Protein AF-A0A1F4DTU0-F1 (afdb_monomer)

Solvent-accessible surface area (backbone atoms only — not comparable to full-atom values): 16154 Å² total; per-residue (Å²): 142,81,88,78,80,77,76,79,76,73,56,70,68,57,52,62,69,46,38,67,58,52,17,49,53,51,30,54,51,50,51,68,75,41,78,88,62,39,34,68,58,52,47,51,49,50,50,68,75,61,60,60,89,45,75,66,50,46,52,40,51,54,48,19,57,77,59,37,67,71,62,85,61,83,77,70,69,76,74,71,73,80,54,74,77,36,68,66,53,41,51,52,52,50,62,60,43,45,63,56,49,35,34,76,73,72,62,44,68,63,41,65,55,56,48,50,60,51,49,49,52,53,47,53,50,52,54,46,53,50,47,52,70,60,35,44,61,94,45,72,69,52,53,59,48,45,70,53,48,52,57,49,44,55,51,55,54,45,52,52,51,26,52,50,42,31,49,51,34,46,73,53,40,40,78,81,24,35,65,60,32,90,58,68,53,37,56,57,21,50,53,50,48,34,63,78,67,61,39,58,66,59,51,50,51,51,46,46,54,52,48,49,48,43,50,49,48,34,59,71,68,42,42,27,63,72,42,52,62,72,57,57,66,56,58,62,51,67,60,52,52,54,50,47,54,28,50,56,54,15,47,52,48,15,71,74,65,80,37,68,64,61,15,52,55,48,29,46,54,50,49,52,54,50,52,53,51,50,56,57,51,65,73,69,52,78,91,123

pLDDT: mean 76.4, std 13.91, range [35.72, 94.19]

Mean predicted aligned error: 16.38 Å

Structure (mmCIF, N/CA/C/O backbone):
data_AF-A0A1F4DTU0-F1
#
_entry.id   AF-A0A1F4DTU0-F1
#
loop_
_atom_site.group_PDB
_atom_site.id
_atom_site.type_symbol
_atom_site.label_atom_id
_atom_site.label_alt_id
_atom_site.label_comp_id
_atom_site.label_asym_id
_atom_site.label_entity_id
_atom_site.label_seq_id
_atom_site.pdbx_PDB_ins_code
_atom_site.Cartn_x
_atom_site.Cartn_y
_atom_site.Cartn_z
_atom_site.occupancy
_atom_site.B_iso_or_equiv
_atom_site.auth_seq_id
_atom_site.auth_comp_id
_atom_site.auth_asym_id
_atom_site.auth_atom_id
_atom_site.pdbx_PDB_model_num
ATOM 1 N N . MET A 1 1 ? -35.627 4.028 57.249 1.00 37.59 1 MET A N 1
ATOM 2 C CA . MET A 1 1 ? -35.061 3.283 56.102 1.00 37.59 1 MET A CA 1
ATOM 3 C C . MET A 1 1 ? -36.162 3.036 55.083 1.00 37.59 1 MET A C 1
ATOM 5 O O . MET A 1 1 ? -37.003 2.192 55.332 1.00 37.59 1 MET A O 1
ATOM 9 N N . ASN A 1 2 ? -36.203 3.792 53.983 1.00 36.22 2 ASN A N 1
ATOM 10 C CA . ASN A 1 2 ? -37.085 3.499 52.848 1.00 36.22 2 ASN A CA 1
ATOM 11 C C . ASN A 1 2 ? -36.363 3.917 51.558 1.00 36.22 2 ASN A C 1
ATOM 13 O O . ASN A 1 2 ? -36.413 5.074 51.148 1.00 36.22 2 ASN A O 1
ATOM 17 N N . SER A 1 3 ? -35.609 2.984 50.968 1.00 39.06 3 SER A N 1
ATOM 18 C CA . SER A 1 3 ? -34.923 3.197 49.689 1.00 39.06 3 SER A CA 1
ATOM 19 C C . SER A 1 3 ? -35.889 2.874 48.554 1.00 39.06 3 SER A C 1
ATOM 21 O O . SER A 1 3 ? -36.078 1.725 48.159 1.00 39.06 3 SER A O 1
ATOM 23 N N . ASN A 1 4 ? -36.556 3.920 48.080 1.00 37.75 4 ASN A N 1
ATOM 24 C CA . ASN A 1 4 ? -37.475 3.892 46.958 1.00 37.75 4 ASN A CA 1
ATOM 25 C C . ASN A 1 4 ? -36.651 3.789 45.658 1.00 37.75 4 ASN A C 1
ATOM 27 O O . ASN A 1 4 ? -36.200 4.802 45.117 1.00 37.75 4 ASN A O 1
ATOM 31 N N . LYS A 1 5 ? -36.394 2.566 45.171 1.00 41.06 5 LYS A N 1
ATOM 32 C CA . LYS A 1 5 ? -35.783 2.337 43.851 1.00 41.06 5 LYS A CA 1
ATOM 33 C C . LYS A 1 5 ? -36.761 2.808 42.770 1.00 41.06 5 LYS A C 1
ATOM 35 O O . LYS A 1 5 ? -37.593 2.042 42.292 1.00 41.06 5 LYS A O 1
ATOM 40 N N . LYS A 1 6 ? -36.651 4.077 42.366 1.00 38.84 6 LYS A N 1
ATOM 41 C CA . LYS A 1 6 ? -37.242 4.583 41.121 1.00 38.84 6 LYS A CA 1
ATOM 42 C C . LYS A 1 6 ? -36.581 3.854 39.950 1.00 38.84 6 LYS A C 1
ATOM 44 O O . LYS A 1 6 ? -35.541 4.273 39.455 1.00 38.84 6 LYS A O 1
ATOM 49 N N . ILE A 1 7 ? -37.178 2.744 39.521 1.00 44.19 7 ILE A N 1
ATOM 50 C CA . ILE A 1 7 ? -36.872 2.125 38.232 1.00 44.19 7 ILE A CA 1
ATOM 51 C C . ILE A 1 7 ? -37.341 3.125 37.174 1.00 44.19 7 ILE A C 1
ATOM 53 O O . ILE A 1 7 ? -38.540 3.323 36.977 1.00 44.19 7 ILE A O 1
ATOM 57 N N . ILE A 1 8 ? -36.391 3.816 36.549 1.00 44.44 8 ILE A N 1
ATOM 58 C CA . ILE A 1 8 ? -36.650 4.719 35.430 1.00 44.44 8 ILE A CA 1
ATOM 59 C C . ILE A 1 8 ? -37.198 3.848 34.295 1.00 44.44 8 ILE A C 1
ATOM 61 O O . ILE A 1 8 ? -36.455 3.101 33.661 1.00 44.44 8 ILE A O 1
ATOM 65 N N . LYS A 1 9 ? -38.516 3.890 34.075 1.00 57.62 9 LYS A N 1
ATOM 66 C CA . LYS A 1 9 ? -39.149 3.221 32.935 1.00 57.62 9 LYS A CA 1
ATOM 67 C C . LYS A 1 9 ? -38.623 3.884 31.663 1.00 57.62 9 LYS A C 1
ATOM 69 O O . LYS A 1 9 ? -38.856 5.071 31.446 1.00 57.62 9 LYS A O 1
ATOM 74 N N . ALA A 1 10 ? -37.886 3.128 30.853 1.00 60.72 10 ALA A N 1
ATOM 75 C CA . ALA A 1 10 ? -37.394 3.606 29.570 1.00 60.72 10 ALA A CA 1
ATOM 76 C C . ALA A 1 10 ? -38.569 4.089 28.691 1.00 60.72 10 ALA A C 1
ATOM 78 O O . ALA A 1 10 ? -39.635 3.462 28.706 1.00 60.72 10 ALA A O 1
ATOM 79 N N . PRO A 1 11 ? -38.401 5.177 27.916 1.00 71.81 11 PRO A N 1
ATOM 80 C CA . PRO A 1 11 ? -39.431 5.653 27.001 1.00 71.81 11 PRO A CA 1
ATOM 81 C C . PRO A 1 11 ? -39.869 4.554 26.025 1.00 71.81 11 PRO A C 1
ATOM 83 O O . PRO A 1 11 ? -39.039 3.831 25.471 1.00 71.81 11 PRO A O 1
ATOM 86 N N . SER A 1 12 ? -41.174 4.442 25.771 1.00 65.19 12 SER A N 1
ATOM 87 C CA . SER A 1 12 ? -41.756 3.368 24.949 1.00 65.19 12 SER A CA 1
ATOM 88 C C . SER A 1 12 ? -41.198 3.313 23.518 1.00 65.19 12 SER A C 1
ATOM 90 O O . SER A 1 12 ? -41.076 2.230 22.948 1.00 65.19 12 SER A O 1
ATOM 92 N N . TRP A 1 13 ? -40.798 4.454 22.949 1.00 71.62 13 TRP A N 1
ATOM 93 C CA . TRP A 1 13 ? -40.144 4.525 21.638 1.00 71.62 13 TRP A CA 1
ATOM 94 C C . TRP A 1 13 ? -38.738 3.902 21.645 1.00 71.62 13 TRP A C 1
ATOM 96 O O . TRP A 1 13 ? -38.378 3.193 20.709 1.00 71.62 13 TRP A O 1
ATOM 106 N N . PHE A 1 14 ? -37.970 4.094 22.721 1.00 71.44 14 PHE A N 1
ATOM 107 C CA . PHE A 1 14 ? -36.619 3.551 22.869 1.00 71.44 14 PHE A CA 1
ATOM 108 C C . PHE A 1 14 ? -36.656 2.029 23.028 1.00 71.44 14 PHE A C 1
ATOM 110 O O . PHE A 1 14 ? -35.901 1.308 22.375 1.00 71.44 14 PHE A O 1
ATOM 117 N N . VAL A 1 15 ? -37.609 1.531 23.825 1.00 68.50 15 VAL A N 1
ATOM 118 C CA . VAL A 1 15 ? -37.864 0.091 23.957 1.00 68.50 15 VAL A CA 1
ATOM 119 C C . VAL A 1 15 ? -38.185 -0.512 22.588 1.00 68.50 15 VAL A C 1
ATOM 121 O O . VAL A 1 15 ? -37.585 -1.520 22.225 1.00 68.50 15 VAL A O 1
ATOM 124 N N . ARG A 1 16 ? -39.044 0.124 21.778 1.00 71.62 16 ARG A N 1
ATOM 125 C CA . ARG A 1 16 ? -39.385 -0.359 20.424 1.00 71.62 16 ARG A CA 1
ATOM 126 C C . ARG A 1 16 ? -38.177 -0.436 19.485 1.00 71.62 16 ARG A C 1
ATOM 128 O O . ARG A 1 16 ? -38.047 -1.429 18.777 1.00 71.62 16 ARG A O 1
ATOM 135 N N . VAL A 1 17 ? -37.287 0.559 19.507 1.00 74.00 17 VAL A N 1
ATOM 136 C CA . VAL A 1 17 ? -36.074 0.580 18.663 1.00 74.00 17 VAL A CA 1
ATOM 137 C C . VAL A 1 17 ? -35.083 -0.515 19.067 1.00 74.00 17 VAL A C 1
ATOM 139 O O . VAL A 1 17 ? -34.509 -1.178 18.206 1.00 74.00 17 VAL A O 1
ATOM 142 N N . MET A 1 18 ? -34.911 -0.750 20.370 1.00 74.38 18 MET A N 1
ATOM 143 C CA . MET A 1 18 ? -33.92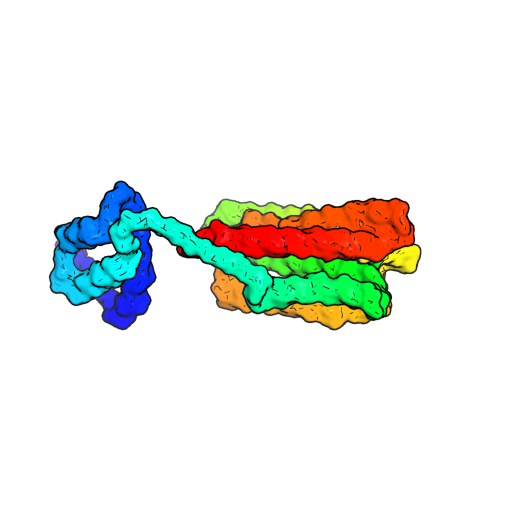6 -1.711 20.882 1.00 74.38 18 MET A CA 1
ATOM 144 C C . MET A 1 18 ? -34.446 -3.153 20.959 1.00 74.38 18 MET A C 1
ATOM 146 O O . MET A 1 18 ? -33.644 -4.087 20.979 1.00 74.38 18 MET A O 1
ATOM 150 N N . THR A 1 19 ? -35.770 -3.355 20.954 1.00 80.69 19 THR A N 1
ATOM 151 C CA . THR A 1 19 ? -36.420 -4.681 20.993 1.00 80.69 19 THR A CA 1
ATOM 152 C C . THR A 1 19 ? -35.835 -5.678 19.982 1.00 80.69 19 THR A C 1
ATOM 154 O O . THR A 1 19 ? -35.452 -6.763 20.409 1.00 80.69 19 THR A O 1
ATOM 157 N N . PRO A 1 20 ? -35.685 -5.375 18.675 1.00 73.81 20 PRO A N 1
ATOM 158 C CA . PRO A 1 20 ? -35.149 -6.344 17.714 1.00 73.81 20 PRO A CA 1
ATOM 159 C C . PRO A 1 20 ? -33.686 -6.742 17.971 1.00 73.81 20 PRO A C 1
ATOM 161 O O . PRO A 1 20 ? -33.303 -7.876 17.671 1.00 73.81 20 PRO A O 1
ATOM 164 N N . MET A 1 21 ? -32.873 -5.837 18.525 1.00 77.44 21 MET A N 1
ATOM 165 C CA . MET A 1 21 ? -31.476 -6.111 18.876 1.00 77.44 21 MET A CA 1
ATOM 166 C C . MET A 1 21 ? -31.388 -6.963 20.145 1.00 77.44 21 MET A C 1
ATOM 168 O O . MET A 1 21 ? -30.708 -7.988 20.155 1.00 77.44 21 MET A O 1
ATOM 172 N N . LEU A 1 22 ? -32.119 -6.577 21.192 1.00 78.94 22 LEU A N 1
ATOM 173 C CA . LEU A 1 22 ? -32.177 -7.317 22.453 1.00 78.94 22 LEU A CA 1
ATOM 174 C C . LEU A 1 22 ? -32.772 -8.714 22.252 1.00 78.94 22 LEU A C 1
ATOM 176 O O . LEU A 1 22 ? -32.201 -9.688 22.731 1.00 78.94 22 LEU A O 1
ATOM 180 N N . ALA A 1 23 ? -33.838 -8.836 21.459 1.00 81.25 23 ALA A N 1
ATOM 181 C CA . ALA A 1 23 ? -34.435 -10.121 21.115 1.00 81.25 23 ALA A CA 1
ATOM 182 C C . ALA A 1 23 ? -33.445 -11.051 20.397 1.00 81.25 23 ALA A C 1
ATOM 184 O O . ALA A 1 23 ? -33.434 -12.249 20.655 1.00 81.25 23 ALA A O 1
ATOM 185 N N . ARG A 1 24 ? -32.572 -10.514 19.531 1.00 78.06 24 ARG A N 1
ATOM 186 C CA . ARG A 1 24 ? -31.519 -11.299 18.862 1.00 78.06 24 ARG A CA 1
ATOM 187 C C . ARG A 1 24 ? -30.469 -11.812 19.848 1.00 78.06 24 ARG A C 1
ATOM 189 O O . ARG A 1 24 ? -30.030 -12.951 19.718 1.00 78.06 24 ARG A O 1
ATOM 196 N N . ILE A 1 25 ? -30.073 -10.988 20.816 1.00 77.06 25 ILE A N 1
ATOM 197 C CA . ILE A 1 25 ? -29.112 -11.376 21.859 1.00 77.06 25 ILE A CA 1
ATOM 198 C C . ILE A 1 25 ? -29.721 -12.463 22.749 1.00 77.06 25 ILE A C 1
ATOM 200 O O . ILE A 1 25 ? -29.105 -13.506 22.949 1.00 77.06 25 ILE A O 1
ATOM 204 N N . VAL A 1 26 ? -30.956 -12.254 23.209 1.00 81.81 26 VAL A N 1
ATOM 205 C CA . VAL A 1 26 ? -31.674 -13.212 24.059 1.00 81.81 26 VAL A CA 1
ATOM 206 C C . VAL A 1 26 ? -31.905 -14.534 23.324 1.00 81.81 26 VAL A C 1
ATOM 208 O O . VAL A 1 26 ? -31.614 -15.584 23.886 1.00 81.81 26 VAL A O 1
ATOM 211 N N . ALA A 1 27 ? -32.341 -14.510 22.059 1.00 80.00 27 ALA A N 1
ATOM 212 C CA . ALA A 1 27 ? -32.530 -15.726 21.262 1.00 80.00 27 ALA A CA 1
ATOM 213 C C . ALA A 1 27 ? -31.237 -16.555 21.155 1.00 80.00 27 ALA A C 1
ATOM 215 O O . ALA A 1 27 ? -31.259 -17.765 21.373 1.00 80.00 27 ALA A O 1
ATOM 216 N N 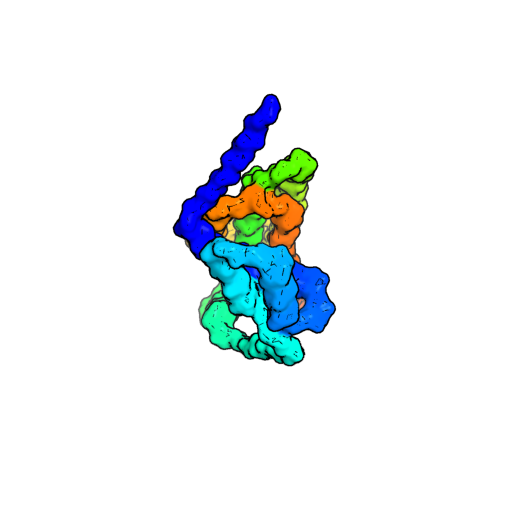. ARG A 1 28 ? -30.095 -15.907 20.884 1.00 79.44 28 ARG A N 1
ATOM 217 C CA . ARG A 1 28 ? -28.789 -16.585 20.813 1.00 79.44 28 ARG A CA 1
ATOM 218 C C . ARG A 1 28 ? -28.366 -17.194 22.141 1.00 79.44 28 ARG A C 1
ATOM 220 O O . ARG A 1 28 ? -27.896 -18.329 22.162 1.00 79.44 28 ARG A O 1
ATOM 227 N N . GLU A 1 29 ? -28.535 -16.455 23.232 1.00 78.31 29 GLU A N 1
ATOM 228 C CA . GLU A 1 29 ? -28.151 -16.939 24.557 1.00 78.31 29 GLU A CA 1
ATOM 229 C C . GLU A 1 29 ? -29.022 -18.127 24.988 1.00 78.31 29 GLU A C 1
ATOM 231 O O . GLU A 1 29 ? -28.518 -19.088 25.563 1.00 78.31 29 GLU A O 1
ATOM 236 N N . MET A 1 30 ? -30.310 -18.120 24.633 1.00 78.75 30 MET A N 1
ATOM 237 C CA . MET A 1 30 ? -31.226 -19.224 24.923 1.00 78.75 30 MET A CA 1
ATOM 238 C C . MET A 1 30 ? -30.892 -20.491 24.132 1.00 78.75 30 MET A C 1
ATOM 240 O O . MET A 1 30 ? -30.861 -21.571 24.716 1.00 78.75 30 MET A O 1
ATOM 244 N N . VAL A 1 31 ? -30.557 -20.376 22.843 1.00 78.88 31 VAL A N 1
ATOM 245 C CA . VAL A 1 31 ? -30.087 -21.523 22.039 1.00 78.88 31 VAL A CA 1
ATOM 246 C C . VAL A 1 31 ? -28.795 -22.109 22.619 1.00 78.88 31 VAL A C 1
ATOM 248 O O . VAL A 1 31 ? -28.636 -23.325 22.688 1.00 78.88 31 VAL A O 1
ATOM 251 N N . LYS A 1 32 ? -27.883 -21.255 23.099 1.00 80.00 32 LYS A N 1
ATOM 252 C CA . LYS A 1 32 ? -26.631 -21.684 23.736 1.00 80.00 32 LYS A CA 1
ATOM 253 C C . LYS A 1 32 ? -26.857 -22.356 25.094 1.00 80.00 32 LYS A C 1
ATOM 255 O O . LYS A 1 32 ? -26.167 -23.319 25.417 1.00 80.00 32 LYS A O 1
ATOM 260 N N . LYS A 1 33 ? -27.796 -21.844 25.893 1.00 79.19 33 LYS A N 1
ATOM 261 C CA . LYS A 1 33 ? -28.134 -22.377 27.222 1.00 79.19 33 LYS A CA 1
ATOM 262 C C . LYS A 1 33 ? -28.844 -23.734 27.141 1.00 79.19 33 LYS A C 1
ATOM 264 O O . LYS A 1 33 ? -28.730 -24.528 28.070 1.00 79.19 33 LYS A O 1
ATOM 269 N N . TYR A 1 34 ? -29.541 -24.002 26.037 1.00 77.75 34 TYR A N 1
ATOM 270 C CA . TYR A 1 34 ? -30.363 -25.194 25.835 1.00 77.75 34 TYR A CA 1
ATOM 271 C C . TYR A 1 34 ? -30.019 -25.917 24.519 1.00 77.75 34 TYR A C 1
ATOM 273 O O . TYR A 1 34 ? -30.848 -25.971 23.606 1.00 77.75 34 TYR A O 1
ATOM 281 N N . PRO A 1 35 ? -28.806 -26.487 24.393 1.00 66.38 35 PRO A N 1
ATOM 282 C CA . PRO A 1 35 ? -28.422 -27.215 23.191 1.00 66.38 35 PRO A CA 1
ATOM 283 C C . PRO A 1 35 ? -29.300 -28.469 23.0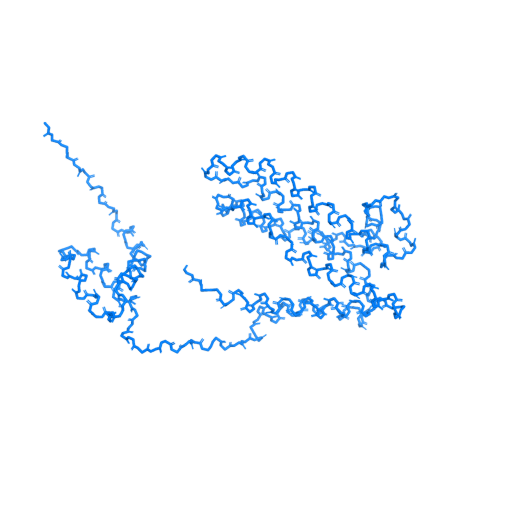37 1.00 66.38 35 PRO A C 1
ATOM 285 O O . PRO A 1 35 ? -29.286 -29.347 23.895 1.00 66.38 35 PRO A O 1
ATOM 288 N N . GLY A 1 36 ? -30.076 -28.543 21.951 1.00 67.00 36 GLY A N 1
ATOM 289 C CA . GLY A 1 36 ? -30.938 -29.691 21.616 1.00 67.00 36 GLY A CA 1
ATOM 290 C C . GLY A 1 36 ? -32.443 -29.476 21.810 1.00 67.00 36 GLY A C 1
ATOM 291 O O . GLY A 1 36 ? -33.224 -30.345 21.437 1.00 67.00 36 GLY A O 1
ATOM 292 N N . LEU A 1 37 ? -32.862 -28.328 22.347 1.00 74.50 37 LEU A N 1
ATOM 293 C CA . LEU A 1 37 ? -34.272 -27.951 22.470 1.00 74.50 37 LEU A CA 1
ATOM 294 C C . LEU A 1 37 ? -34.741 -27.183 21.223 1.00 74.50 37 LEU A C 1
ATOM 296 O O . LEU A 1 37 ? -34.060 -26.270 20.755 1.00 74.50 37 LEU A O 1
ATOM 300 N N . GLY A 1 38 ? -35.910 -27.544 20.687 1.00 76.50 38 GLY A N 1
ATOM 301 C CA . GLY A 1 38 ? -36.527 -26.837 19.560 1.00 76.50 38 GLY A CA 1
ATOM 302 C C . GLY A 1 38 ? -37.033 -25.442 19.952 1.00 76.50 38 GLY A C 1
ATOM 303 O O . GLY A 1 38 ? -37.303 -25.179 21.126 1.00 76.50 38 GLY A O 1
ATOM 304 N N . ALA A 1 39 ? -37.199 -24.546 18.971 1.00 78.44 39 ALA A N 1
ATOM 305 C CA . ALA A 1 39 ? -37.672 -23.174 19.202 1.00 78.44 39 ALA A CA 1
ATOM 306 C C . ALA A 1 39 ? -38.965 -23.102 20.030 1.00 78.44 39 ALA A C 1
ATOM 308 O O . ALA A 1 39 ? -39.064 -22.276 20.937 1.00 78.44 39 ALA A O 1
ATOM 309 N N . ASP A 1 40 ? -39.924 -23.990 19.765 1.00 78.81 40 ASP A N 1
ATOM 310 C CA . ASP A 1 40 ? -41.211 -24.008 20.466 1.00 78.81 40 ASP A CA 1
ATOM 311 C C . ASP A 1 40 ? -41.059 -24.359 21.951 1.00 78.81 40 ASP A C 1
ATOM 313 O O . ASP A 1 40 ? -41.716 -23.763 22.808 1.00 78.81 40 ASP A O 1
ATOM 317 N N . GLU A 1 41 ? -40.136 -25.264 22.280 1.00 80.75 41 GLU A N 1
ATOM 318 C CA . GLU A 1 41 ? -39.883 -25.691 23.657 1.00 80.75 41 GLU A CA 1
ATOM 319 C C . GLU A 1 41 ? -39.079 -24.640 24.438 1.00 80.75 41 GLU A C 1
ATOM 321 O O . GLU A 1 41 ? -39.374 -24.362 25.606 1.00 80.75 41 GLU A O 1
ATOM 326 N N . ILE A 1 42 ? -38.129 -23.970 23.772 1.00 82.56 42 ILE A N 1
ATOM 327 C CA . ILE A 1 42 ? -37.432 -22.795 24.319 1.00 82.56 42 ILE A CA 1
ATOM 328 C C . ILE A 1 42 ? -38.445 -21.682 24.619 1.00 82.56 42 ILE A C 1
ATOM 330 O O . ILE A 1 42 ? -38.429 -21.113 25.713 1.00 82.56 42 ILE A O 1
ATOM 334 N N . MET A 1 43 ? -39.373 -21.401 23.698 1.00 82.94 43 MET A N 1
ATOM 335 C CA . MET A 1 43 ? -40.401 -20.377 23.902 1.00 82.94 43 MET A CA 1
ATOM 336 C C . MET A 1 43 ? -41.396 -20.733 25.005 1.00 82.94 43 MET A C 1
ATOM 338 O O . MET A 1 43 ? -41.795 -19.845 25.765 1.00 82.94 43 MET A O 1
ATOM 342 N N . ALA A 1 44 ? -41.794 -22.002 25.119 1.00 81.69 44 ALA A N 1
ATOM 343 C CA . ALA A 1 44 ? -42.666 -22.466 26.196 1.00 81.69 44 ALA A CA 1
ATOM 344 C C . ALA A 1 44 ? -42.020 -22.230 27.571 1.00 81.69 44 ALA A C 1
ATOM 346 O O . ALA A 1 44 ? -42.661 -21.677 28.468 1.00 81.69 44 ALA A O 1
ATOM 347 N N . ARG A 1 45 ? -40.725 -22.545 27.707 1.00 82.31 45 ARG A N 1
ATOM 348 C CA . ARG A 1 45 ? -39.952 -22.282 28.933 1.00 82.31 45 ARG A CA 1
ATOM 349 C C . ARG A 1 45 ? -39.798 -20.794 29.216 1.00 82.31 45 ARG A C 1
ATOM 351 O O . ARG A 1 45 ? -40.041 -20.371 30.340 1.00 82.31 45 ARG A O 1
ATOM 358 N N . MET A 1 46 ? -39.476 -19.985 28.206 1.00 80.31 46 MET A N 1
ATOM 359 C CA . MET A 1 46 ? -39.374 -18.534 28.382 1.00 80.31 46 MET A CA 1
ATOM 360 C C . MET A 1 46 ? -40.687 -17.924 28.860 1.00 80.31 46 MET A C 1
ATOM 362 O O . MET A 1 46 ? -40.669 -17.086 29.758 1.00 80.31 46 MET A O 1
ATOM 366 N N . ARG A 1 47 ? -41.828 -18.337 28.295 1.00 80.81 47 ARG A N 1
ATOM 367 C CA . ARG A 1 47 ? -43.151 -17.869 28.737 1.00 80.81 47 ARG A CA 1
ATOM 368 C C . ARG A 1 47 ? -43.456 -18.295 30.173 1.00 80.81 47 ARG A C 1
ATOM 370 O O . ARG A 1 47 ? -43.976 -17.480 30.928 1.00 80.81 47 ARG A O 1
ATOM 377 N N . ALA A 1 48 ? -43.101 -19.524 30.549 1.00 80.19 48 ALA A N 1
ATOM 378 C CA . ALA A 1 48 ? -43.295 -20.036 31.903 1.00 80.19 48 ALA A CA 1
ATOM 379 C C . ALA A 1 48 ? -42.411 -19.322 32.946 1.00 80.19 48 ALA A C 1
ATOM 381 O O . ALA A 1 48 ? -42.892 -19.001 34.028 1.00 80.19 48 ALA A O 1
ATOM 382 N N . GLU A 1 49 ? -41.149 -19.031 32.616 1.00 78.94 49 GLU A N 1
ATOM 383 C CA . GLU A 1 49 ? -40.203 -18.363 33.522 1.00 78.94 49 GLU A CA 1
ATOM 384 C C . GLU A 1 49 ? -40.448 -16.850 33.630 1.00 78.94 49 GLU A C 1
ATOM 386 O O . GLU A 1 49 ? -40.324 -16.279 34.711 1.00 78.94 49 GLU A O 1
ATOM 391 N N . SER A 1 50 ? -40.785 -16.184 32.521 1.00 71.88 50 SER A N 1
ATOM 392 C CA . SER A 1 50 ? -40.929 -14.720 32.493 1.00 71.88 50 SER A CA 1
ATOM 393 C C . SER A 1 50 ? -42.331 -14.217 32.839 1.00 71.88 50 SER A C 1
ATOM 395 O O . SER A 1 50 ? -42.451 -13.074 33.272 1.00 71.88 50 SER A O 1
ATOM 397 N N . ASN A 1 51 ? -43.372 -15.040 32.645 1.00 71.69 51 ASN A N 1
ATOM 398 C CA . ASN A 1 51 ? -44.788 -14.732 32.889 1.00 71.69 51 ASN A CA 1
ATOM 399 C C . ASN A 1 51 ? -45.175 -13.250 32.637 1.00 71.69 51 ASN A C 1
ATOM 401 O O . ASN A 1 51 ? -45.588 -12.546 33.566 1.00 71.69 51 ASN A O 1
ATOM 405 N N . PRO A 1 52 ? -45.004 -12.723 31.407 1.00 68.50 52 PRO A N 1
ATOM 406 C CA . PRO A 1 52 ? -45.102 -11.290 31.161 1.00 68.50 52 PRO A CA 1
ATOM 407 C C . PRO A 1 52 ? -46.554 -10.804 31.227 1.00 68.50 52 PRO A C 1
ATOM 409 O O . PRO A 1 52 ? -47.397 -11.088 30.364 1.00 68.50 52 PRO A O 1
ATOM 412 N N . THR A 1 53 ? -46.838 -10.016 32.259 1.00 68.50 53 THR A N 1
ATOM 413 C CA . THR A 1 53 ? -48.125 -9.336 32.446 1.00 68.50 53 THR A CA 1
ATOM 414 C C . THR A 1 53 ? -48.207 -8.022 31.667 1.00 68.50 53 THR A C 1
ATOM 416 O O . THR A 1 53 ? -49.307 -7.524 31.433 1.00 68.50 53 THR A O 1
ATOM 419 N N . ASP A 1 54 ? -47.074 -7.489 31.202 1.00 77.19 54 ASP A N 1
ATOM 420 C CA . ASP A 1 54 ? -46.969 -6.226 30.483 1.00 77.19 54 ASP A CA 1
ATOM 421 C C . ASP A 1 54 ? -46.826 -6.395 28.956 1.00 77.19 54 ASP A C 1
ATOM 423 O O . ASP A 1 54 ? -46.291 -7.371 28.426 1.00 77.19 54 ASP A O 1
ATOM 427 N N . GLU A 1 55 ? -47.316 -5.401 28.210 1.00 75.94 55 GLU A N 1
ATOM 428 C CA . GLU A 1 55 ? -47.316 -5.404 26.739 1.00 75.94 55 GLU A CA 1
ATOM 429 C C . GLU A 1 55 ? -45.890 -5.410 26.153 1.00 75.94 55 GLU A C 1
ATOM 431 O O . GLU A 1 55 ? -45.649 -5.957 25.076 1.00 75.94 55 GLU A O 1
ATOM 436 N N . ALA A 1 56 ? -44.926 -4.820 26.869 1.00 70.94 56 ALA A N 1
ATOM 437 C CA . ALA A 1 56 ? -43.523 -4.797 26.468 1.00 70.94 56 ALA A CA 1
ATOM 438 C C . ALA A 1 56 ? -42.867 -6.183 26.587 1.00 70.94 56 ALA A C 1
ATOM 440 O O . ALA A 1 56 ? -42.182 -6.604 25.652 1.00 70.94 56 ALA A O 1
ATOM 441 N N . GLY A 1 57 ? -43.120 -6.913 27.681 1.00 72.19 57 GLY A N 1
ATOM 442 C CA . GLY A 1 57 ? -42.637 -8.280 27.868 1.00 72.19 57 GLY A CA 1
ATOM 443 C C . GLY A 1 57 ? -43.189 -9.240 26.815 1.00 72.19 57 GLY A C 1
ATOM 444 O O . GLY A 1 57 ? -42.429 -10.003 26.217 1.00 72.19 57 GLY A O 1
ATOM 445 N N . ARG A 1 58 ? -44.486 -9.136 26.493 1.00 80.75 58 ARG A N 1
ATOM 446 C CA . ARG A 1 58 ? -45.117 -9.944 25.431 1.00 80.75 58 ARG A CA 1
ATOM 447 C C . ARG A 1 58 ? -44.484 -9.692 24.060 1.00 80.75 58 ARG A C 1
ATOM 449 O O . ARG A 1 58 ? -44.079 -10.638 23.394 1.00 80.75 58 ARG A O 1
ATOM 456 N N . ARG A 1 59 ? -44.280 -8.421 23.691 1.00 78.62 59 ARG A N 1
ATOM 457 C CA . ARG A 1 59 ? -43.601 -8.049 22.435 1.00 78.62 59 ARG A CA 1
ATOM 458 C C . ARG A 1 59 ? -42.166 -8.558 22.349 1.00 78.62 59 ARG A C 1
ATOM 460 O O . ARG A 1 59 ? -41.725 -8.933 21.267 1.00 78.62 59 ARG A O 1
ATOM 467 N N . MET A 1 60 ? -41.429 -8.546 23.460 1.00 77.06 60 MET A N 1
ATOM 468 C CA . MET A 1 60 ? -40.073 -9.091 23.495 1.00 77.06 60 MET A CA 1
ATOM 469 C C . MET A 1 60 ? -40.090 -10.599 23.238 1.00 77.06 60 MET A C 1
ATOM 471 O O . MET A 1 60 ? -39.302 -11.074 22.427 1.00 77.06 60 MET A O 1
ATOM 475 N N . LEU A 1 61 ? -41.008 -11.341 23.865 1.00 81.88 61 LEU A N 1
ATOM 476 C CA . LEU A 1 61 ? -41.148 -12.778 23.620 1.00 81.88 61 LEU A CA 1
ATOM 477 C C . LEU A 1 61 ? -41.529 -13.087 22.172 1.00 81.88 61 LEU A C 1
ATOM 479 O O . LEU A 1 61 ? -40.937 -13.984 21.580 1.00 81.88 61 LEU A O 1
ATOM 483 N N . ASP A 1 62 ? -42.443 -12.326 21.573 1.00 82.62 62 ASP A N 1
ATOM 484 C CA . ASP A 1 62 ? -42.806 -12.508 20.163 1.00 82.62 62 ASP A CA 1
ATOM 485 C C . ASP A 1 62 ? -41.623 -12.189 19.233 1.00 82.62 62 ASP A C 1
ATOM 487 O O . ASP A 1 62 ? -41.344 -12.915 18.276 1.00 82.62 62 ASP A O 1
ATOM 491 N N . ALA A 1 63 ? -40.858 -11.138 19.548 1.00 79.88 63 ALA A N 1
ATOM 492 C CA . ALA A 1 63 ? -39.650 -10.784 18.812 1.00 79.88 63 ALA A CA 1
ATOM 493 C C . ALA A 1 63 ? -38.531 -11.831 18.959 1.00 79.88 63 ALA A C 1
ATOM 495 O O . ALA A 1 63 ? -37.744 -11.998 18.021 1.00 79.88 63 ALA A O 1
ATOM 496 N N . VAL A 1 64 ? -38.442 -12.514 20.104 1.00 80.00 64 VAL A N 1
ATOM 497 C CA . VAL A 1 64 ? -37.517 -13.636 20.330 1.00 80.00 64 VAL A CA 1
ATOM 498 C C . VAL A 1 64 ? -37.991 -14.874 19.570 1.00 80.00 64 VAL A C 1
ATOM 500 O O . VAL A 1 64 ? -37.179 -15.482 18.879 1.00 80.00 64 VAL A O 1
ATOM 503 N N . ALA A 1 65 ? -39.288 -15.194 19.606 1.00 81.62 65 ALA A N 1
ATOM 504 C CA . ALA A 1 65 ? -39.873 -16.327 18.885 1.00 81.62 65 ALA A CA 1
ATOM 505 C C . ALA A 1 65 ? -39.590 -16.261 17.378 1.00 81.62 65 ALA A C 1
ATOM 507 O O . ALA A 1 65 ? -39.151 -17.243 16.791 1.00 81.62 65 ALA A O 1
ATOM 508 N N . LEU A 1 66 ? -39.733 -15.074 16.776 1.00 79.12 66 LEU A N 1
ATOM 509 C CA . LEU A 1 66 ? -39.406 -14.806 15.366 1.00 79.12 66 LEU A CA 1
ATOM 510 C C . LEU A 1 66 ? -37.927 -15.028 15.000 1.00 79.12 66 LEU A C 1
ATOM 512 O O . LEU A 1 66 ? -37.584 -15.038 13.821 1.00 79.12 66 LEU A O 1
ATOM 516 N N . ARG A 1 67 ? -37.036 -15.112 15.992 1.00 76.44 67 ARG A N 1
ATOM 517 C CA . ARG A 1 67 ? -35.576 -15.189 15.816 1.00 76.44 67 ARG A CA 1
ATOM 518 C C . ARG A 1 67 ? -34.986 -16.512 16.285 1.00 76.44 67 ARG A C 1
ATOM 520 O O . ARG A 1 67 ? -33.785 -16.716 16.108 1.00 76.44 67 ARG A O 1
ATOM 527 N N . LEU A 1 68 ? -35.788 -17.376 16.902 1.00 78.00 68 LEU A N 1
ATOM 528 C CA . LEU A 1 68 ? -35.354 -18.722 17.227 1.00 78.00 68 LEU A CA 1
ATOM 529 C C . LEU A 1 68 ? -35.354 -19.569 15.948 1.00 78.00 68 LEU A C 1
ATOM 531 O O . LEU A 1 68 ? -36.272 -19.449 15.135 1.00 78.00 68 LEU A O 1
ATOM 535 N N . PRO A 1 69 ? -34.327 -20.405 15.745 1.00 65.00 69 PRO A N 1
ATOM 536 C CA . PRO A 1 69 ? -34.259 -21.270 14.579 1.00 65.00 69 PRO A CA 1
ATOM 537 C C . PRO A 1 69 ? -35.419 -22.268 14.637 1.00 65.00 69 PRO A C 1
ATOM 539 O O . PRO A 1 69 ? -35.538 -23.013 15.609 1.00 65.00 69 PRO A O 1
ATOM 542 N N . ALA A 1 70 ? -36.289 -22.262 13.622 1.00 61.31 70 ALA A N 1
ATOM 543 C CA . ALA A 1 70 ? -37.367 -23.240 13.504 1.00 61.31 70 ALA A CA 1
ATOM 544 C C . ALA A 1 70 ? -36.792 -24.656 13.662 1.00 61.31 70 ALA A C 1
ATOM 546 O O . ALA A 1 70 ? -35.687 -24.919 13.185 1.00 61.31 70 ALA A O 1
ATOM 547 N N . SER A 1 71 ? -37.528 -25.512 14.382 1.00 53.94 71 SER A N 1
ATOM 548 C CA . SER A 1 71 ? -37.149 -26.876 14.769 1.00 53.94 71 SER A CA 1
ATOM 549 C C . SER A 1 71 ? -36.178 -27.533 13.785 1.00 53.94 71 SER A C 1
ATOM 551 O O . SER A 1 71 ? -36.467 -27.654 12.597 1.00 53.94 71 SER A O 1
ATOM 553 N N . SER A 1 72 ? -35.035 -27.946 14.326 1.00 54.94 72 SER A N 1
ATOM 554 C CA . SER A 1 72 ? -33.892 -28.586 13.682 1.00 54.94 72 SER A CA 1
ATOM 555 C C . SER A 1 72 ? -34.257 -29.554 12.550 1.00 54.94 72 SER A C 1
ATOM 557 O O . SER A 1 72 ? -34.418 -30.754 12.763 1.00 54.94 72 SER A O 1
ATOM 559 N N . ALA A 1 73 ? -34.284 -29.039 11.325 1.00 44.53 73 ALA A N 1
ATOM 560 C CA . ALA A 1 73 ? -33.671 -29.733 10.206 1.00 44.53 73 ALA A CA 1
ATOM 561 C C . ALA A 1 73 ? -32.200 -29.288 10.169 1.00 44.53 73 ALA A C 1
ATOM 563 O O . ALA A 1 73 ? -31.928 -28.130 10.501 1.00 44.53 73 ALA A O 1
ATOM 564 N N . PRO A 1 74 ? -31.241 -30.167 9.823 1.00 41.41 74 PRO A N 1
ATOM 565 C CA . PRO A 1 74 ? -29.869 -29.739 9.600 1.00 41.41 74 PRO A CA 1
ATOM 566 C C . PRO A 1 74 ? -29.919 -28.571 8.623 1.00 41.41 74 PRO A C 1
ATOM 568 O O . PRO A 1 74 ? -30.440 -28.713 7.518 1.00 41.41 74 PRO A O 1
ATOM 571 N N . GLU A 1 75 ? -29.459 -27.408 9.079 1.00 43.41 75 GLU A N 1
ATOM 572 C CA . GLU A 1 75 ? -29.310 -26.220 8.258 1.00 43.41 75 GLU A CA 1
ATOM 573 C C . GLU A 1 75 ? -28.419 -26.652 7.096 1.00 43.41 75 GLU A C 1
ATOM 575 O O . GLU A 1 75 ? -27.207 -26.836 7.250 1.00 43.41 75 GLU A O 1
ATOM 580 N N . ALA A 1 76 ? -29.037 -26.948 5.948 1.00 42.12 76 ALA A N 1
ATOM 581 C CA . ALA A 1 76 ? -28.311 -27.051 4.707 1.00 42.12 76 ALA A CA 1
ATOM 582 C C . ALA A 1 76 ? -27.602 -25.711 4.622 1.00 42.12 76 ALA A C 1
ATOM 584 O O . ALA A 1 76 ? -28.263 -24.672 4.521 1.00 42.12 76 ALA A O 1
ATOM 585 N N . LYS A 1 77 ? -26.271 -25.745 4.797 1.00 44.50 77 LYS A N 1
ATOM 586 C CA . LYS A 1 77 ? -25.401 -24.603 4.546 1.00 44.50 77 LYS A CA 1
ATOM 587 C C . LYS A 1 77 ? -25.979 -23.969 3.292 1.00 44.50 77 LYS A C 1
ATOM 589 O O . LYS A 1 77 ? -26.116 -24.708 2.315 1.00 44.50 77 LYS A O 1
ATOM 594 N N . PRO A 1 78 ? -26.397 -22.691 3.300 1.00 44.12 78 PRO A N 1
ATOM 595 C CA . PRO A 1 78 ? -26.659 -22.055 2.033 1.00 44.12 78 PRO A CA 1
ATOM 596 C C . PRO A 1 78 ? -25.360 -22.273 1.279 1.00 44.12 78 PRO A C 1
ATOM 598 O O . PRO A 1 78 ? -24.301 -21.840 1.747 1.00 44.12 78 PRO A O 1
ATOM 601 N N . ASP A 1 79 ? -25.418 -23.071 0.215 1.00 43.12 79 ASP A N 1
ATOM 602 C CA . ASP A 1 79 ? -24.352 -23.132 -0.754 1.00 43.12 79 ASP A CA 1
ATOM 603 C C . ASP A 1 79 ? -24.239 -21.677 -1.161 1.00 43.12 79 ASP A C 1
ATOM 605 O O . ASP A 1 79 ? -25.095 -21.155 -1.877 1.00 43.12 79 ASP A O 1
ATOM 609 N N . ALA A 1 80 ? -23.305 -20.956 -0.539 1.00 49.06 80 ALA A N 1
ATOM 610 C CA . ALA A 1 80 ? -23.015 -19.590 -0.879 1.00 49.06 80 ALA A CA 1
ATOM 611 C C . ALA A 1 80 ? -22.490 -19.747 -2.288 1.00 49.06 80 ALA A C 1
ATOM 613 O O . ALA A 1 80 ? -21.327 -20.102 -2.468 1.00 49.06 80 ALA A O 1
ATOM 614 N N . VAL A 1 81 ? -23.401 -19.671 -3.264 1.00 45.22 81 VAL A N 1
ATOM 615 C CA . VAL A 1 81 ? -23.097 -19.916 -4.659 1.00 45.22 81 VAL A CA 1
ATOM 616 C C . VAL A 1 81 ? -22.034 -18.889 -4.958 1.00 45.22 81 VAL A C 1
ATOM 618 O O . VAL A 1 81 ? -22.301 -17.686 -4.988 1.00 45.22 81 VAL A O 1
ATOM 621 N N . ILE A 1 82 ? -20.802 -19.388 -5.036 1.00 51.12 82 ILE A N 1
ATOM 622 C CA . ILE A 1 82 ? -19.593 -18.620 -5.244 1.00 51.12 82 ILE A CA 1
ATOM 623 C C . ILE A 1 82 ? -19.795 -17.940 -6.583 1.00 51.12 82 ILE A C 1
ATOM 625 O O . ILE A 1 82 ? -19.571 -18.508 -7.650 1.00 51.12 82 ILE A O 1
ATOM 629 N N . SER A 1 83 ? -20.266 -16.709 -6.535 1.00 50.81 83 SER A N 1
ATOM 630 C CA . SER A 1 83 ? -20.380 -15.883 -7.706 1.00 50.81 83 SER A CA 1
ATOM 631 C C . SER A 1 83 ? -19.090 -15.083 -7.760 1.00 50.81 83 SER A C 1
ATOM 633 O O . SER A 1 83 ? -19.045 -13.928 -7.353 1.00 50.81 83 SER A O 1
ATOM 635 N N . TRP A 1 84 ? -18.036 -15.671 -8.333 1.00 52.12 84 TRP A N 1
ATOM 636 C CA . TRP A 1 84 ? -16.887 -14.927 -8.882 1.00 52.12 84 TRP A CA 1
ATOM 637 C C . TRP A 1 84 ? -17.330 -13.794 -9.834 1.00 52.12 84 TRP A C 1
ATOM 639 O O . TRP A 1 84 ? -16.559 -12.897 -10.157 1.00 52.12 84 TRP A O 1
ATOM 649 N N . ARG A 1 85 ? -18.603 -13.835 -10.250 1.00 56.72 85 ARG A N 1
ATOM 650 C CA . ARG A 1 85 ? -19.352 -12.828 -10.997 1.00 56.72 85 ARG A CA 1
ATOM 651 C C . ARG A 1 85 ? -19.953 -11.711 -10.138 1.00 56.72 85 ARG A C 1
ATOM 653 O O . ARG A 1 85 ? -20.719 -10.912 -10.670 1.00 56.72 85 ARG A O 1
ATOM 660 N N . SER A 1 86 ? -19.686 -11.651 -8.829 1.00 67.00 86 SER A N 1
ATOM 661 C CA . SER A 1 86 ? -20.178 -10.528 -8.032 1.00 67.00 86 SER A CA 1
ATOM 662 C C . SER A 1 86 ? -19.550 -9.234 -8.581 1.00 67.00 86 SER A C 1
ATOM 664 O O . SER A 1 86 ? -18.362 -9.241 -8.926 1.00 67.00 86 SER A O 1
ATOM 666 N N . PRO A 1 87 ? -20.308 -8.129 -8.709 1.00 68.12 87 PRO A N 1
ATOM 667 C CA . PRO A 1 87 ? -19.786 -6.899 -9.302 1.00 68.12 87 PRO A CA 1
ATOM 668 C C . PRO A 1 87 ? -18.520 -6.378 -8.606 1.00 68.12 87 PRO A C 1
ATOM 670 O O . PRO A 1 87 ? -17.638 -5.839 -9.268 1.00 68.12 87 PRO A O 1
ATOM 673 N N . SER A 1 88 ? -18.391 -6.588 -7.291 1.00 60.38 88 SER A N 1
ATOM 674 C CA . SER A 1 88 ? -17.204 -6.215 -6.513 1.00 60.38 88 SER A CA 1
ATOM 675 C C . SER A 1 88 ? -16.000 -7.116 -6.799 1.00 60.38 88 SER A C 1
ATOM 677 O O . SER A 1 88 ? -14.895 -6.602 -6.958 1.00 60.38 88 SER A O 1
ATOM 679 N N . SER A 1 89 ? -16.193 -8.434 -6.929 1.00 65.44 89 SER A N 1
ATOM 680 C CA . SER A 1 89 ? -15.116 -9.365 -7.304 1.00 65.44 89 SER A CA 1
ATOM 681 C C . SER A 1 89 ? -14.618 -9.090 -8.725 1.00 65.44 89 SER A C 1
ATOM 683 O O . SER A 1 89 ? -13.413 -9.082 -8.965 1.00 65.44 89 SER A O 1
ATOM 685 N N . LEU A 1 90 ? -15.529 -8.814 -9.664 1.00 72.88 90 LEU A N 1
ATOM 686 C CA . LEU A 1 90 ? -15.179 -8.476 -11.046 1.00 72.88 90 LEU A CA 1
ATOM 687 C C . LEU A 1 90 ? -14.456 -7.131 -11.143 1.00 72.88 90 LEU A C 1
ATOM 689 O O . LEU A 1 90 ? -13.453 -7.040 -11.847 1.00 72.88 90 LEU A O 1
ATOM 693 N N . ALA A 1 91 ? -14.913 -6.111 -10.410 1.00 71.00 91 ALA A N 1
ATOM 694 C CA . ALA A 1 91 ? -14.224 -4.826 -10.339 1.00 71.00 91 ALA A CA 1
ATOM 695 C C . ALA A 1 91 ? -12.808 -4.974 -9.758 1.00 71.00 91 ALA A C 1
ATOM 697 O O . ALA A 1 91 ? -11.870 -4.373 -10.278 1.00 71.00 91 ALA A O 1
ATOM 698 N N . LEU A 1 92 ? -12.632 -5.819 -8.736 1.00 68.88 92 LEU A N 1
ATOM 699 C CA . LEU A 1 92 ? -11.325 -6.109 -8.142 1.00 68.88 92 LEU A CA 1
ATOM 700 C C . LEU A 1 92 ? -10.394 -6.838 -9.123 1.00 68.88 92 LEU A C 1
ATOM 702 O O . LEU A 1 92 ? -9.225 -6.475 -9.254 1.00 68.88 92 LEU A O 1
ATOM 706 N N . ILE A 1 93 ? -10.899 -7.850 -9.833 1.00 71.88 93 ILE A N 1
ATOM 707 C CA . ILE A 1 93 ? -10.127 -8.574 -10.854 1.00 71.88 93 ILE A CA 1
ATOM 708 C C . ILE A 1 93 ? -9.736 -7.619 -11.987 1.00 71.88 93 ILE A C 1
ATOM 710 O O . ILE A 1 93 ? -8.568 -7.567 -12.367 1.00 71.88 93 ILE A O 1
ATOM 714 N N . ALA A 1 94 ? -10.678 -6.818 -12.487 1.00 74.31 94 ALA A N 1
ATOM 715 C CA . ALA A 1 94 ? -10.421 -5.846 -13.546 1.00 74.31 94 ALA A CA 1
ATOM 716 C C . ALA A 1 94 ? -9.383 -4.794 -13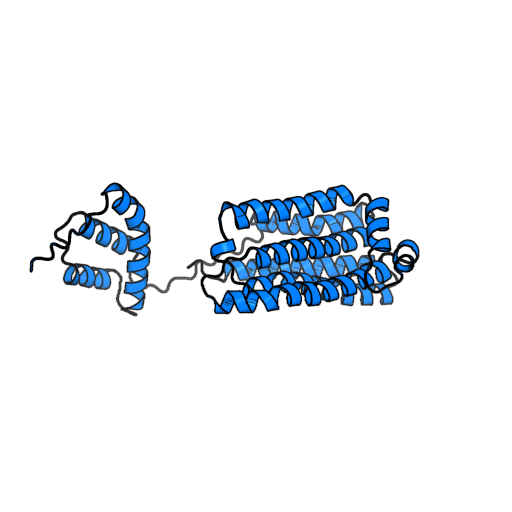.121 1.00 74.31 94 ALA A C 1
ATOM 718 O O . ALA A 1 94 ? -8.450 -4.517 -13.875 1.00 74.31 94 ALA A O 1
ATOM 719 N N . ALA A 1 95 ? -9.487 -4.264 -11.899 1.00 71.19 95 ALA A N 1
ATOM 720 C CA . ALA A 1 95 ? -8.525 -3.306 -11.358 1.00 71.19 95 ALA A CA 1
ATOM 721 C C . ALA A 1 95 ? -7.106 -3.894 -11.255 1.00 71.19 95 ALA A C 1
ATOM 723 O O . ALA A 1 95 ? -6.132 -3.196 -11.524 1.00 71.19 95 ALA A O 1
ATOM 724 N N . ASN A 1 96 ? -6.982 -5.184 -10.925 1.00 76.00 96 ASN A N 1
ATOM 725 C CA . ASN A 1 96 ? -5.696 -5.883 -10.866 1.00 76.00 96 ASN A CA 1
ATOM 726 C C . ASN A 1 96 ? -5.136 -6.279 -12.244 1.00 76.00 96 ASN A C 1
ATOM 728 O O . ASN A 1 96 ? -3.921 -6.411 -12.392 1.00 76.00 96 ASN A O 1
ATOM 732 N N . LEU A 1 97 ? -5.992 -6.464 -13.253 1.00 78.38 97 LEU A N 1
ATOM 733 C CA . LEU A 1 97 ? -5.579 -6.768 -14.628 1.00 78.38 97 LEU A CA 1
ATOM 734 C C . LEU A 1 97 ? -5.207 -5.519 -15.431 1.00 78.38 97 LEU A C 1
ATOM 736 O O . LEU A 1 97 ? -4.450 -5.628 -16.394 1.00 78.38 97 LEU A O 1
ATOM 740 N N . LEU A 1 98 ? -5.692 -4.341 -15.036 1.00 80.12 98 LEU A N 1
ATOM 741 C CA . LEU A 1 98 ? -5.402 -3.082 -15.720 1.00 80.12 98 LEU A CA 1
ATOM 742 C C . LEU A 1 98 ? -3.888 -2.796 -15.837 1.00 80.12 98 LEU A C 1
ATOM 744 O O . LEU A 1 98 ? -3.450 -2.501 -16.949 1.00 80.12 98 LEU A O 1
ATOM 748 N N . PRO A 1 99 ? -3.057 -2.945 -14.782 1.00 76.50 99 PRO A N 1
ATOM 749 C CA . PRO A 1 99 ? -1.608 -2.788 -14.909 1.00 76.50 99 PRO A CA 1
ATOM 750 C C . PRO A 1 99 ? -0.978 -3.793 -15.879 1.00 76.50 99 PRO A C 1
ATOM 752 O O . PRO A 1 99 ? -0.099 -3.420 -16.650 1.00 76.50 99 PRO A O 1
ATOM 755 N N . LEU A 1 100 ? -1.441 -5.052 -15.883 1.00 77.88 100 LEU A N 1
ATOM 756 C CA . LEU A 1 100 ? -0.934 -6.076 -16.805 1.00 77.88 100 LEU A CA 1
ATOM 757 C C . LEU A 1 100 ? -1.255 -5.713 -18.253 1.00 77.88 100 LEU A C 1
ATOM 759 O O . LEU A 1 100 ? -0.385 -5.761 -19.118 1.00 77.88 100 LEU A O 1
ATOM 763 N N . TYR A 1 101 ? -2.506 -5.330 -18.500 1.00 80.88 101 TYR A N 1
ATOM 764 C CA . TYR A 1 101 ? -2.964 -4.879 -19.805 1.00 80.88 101 TYR A CA 1
ATOM 765 C C . TYR A 1 101 ? -2.174 -3.652 -20.270 1.00 80.88 101 TYR A C 1
ATOM 767 O O . TYR A 1 101 ? -1.739 -3.599 -21.417 1.00 80.88 101 TYR A O 1
ATOM 775 N N . GLY A 1 102 ? -1.911 -2.709 -19.363 1.00 83.19 102 GLY A N 1
ATOM 776 C CA . GLY A 1 102 ? -1.089 -1.538 -19.641 1.00 83.19 102 GLY A CA 1
ATOM 777 C C . GLY A 1 102 ? 0.322 -1.885 -20.105 1.00 83.19 102 GLY A C 1
ATOM 778 O O . GLY A 1 102 ? 0.803 -1.322 -21.087 1.00 83.19 102 GLY A O 1
ATOM 779 N N . VAL A 1 103 ? 0.966 -2.866 -19.473 1.00 84.00 103 VAL A N 1
ATOM 780 C CA . VAL A 1 103 ? 2.295 -3.323 -19.907 1.00 84.00 103 VAL A CA 1
ATOM 781 C C . VAL A 1 103 ? 2.242 -4.076 -21.234 1.00 84.00 103 VAL A C 1
ATOM 783 O O . VAL A 1 103 ? 3.058 -3.807 -22.109 1.00 84.00 103 VAL A O 1
ATOM 786 N N . LEU A 1 104 ? 1.288 -4.992 -21.411 1.00 83.69 104 LEU A N 1
ATOM 787 C CA . LEU A 1 104 ? 1.231 -5.845 -22.604 1.00 83.69 104 LEU A CA 1
ATOM 788 C C . LEU A 1 104 ? 0.772 -5.102 -23.864 1.00 83.69 104 LEU A C 1
ATOM 790 O O . LEU A 1 104 ? 1.252 -5.407 -24.952 1.00 83.69 104 LEU A O 1
ATOM 794 N N . VAL A 1 105 ? -0.162 -4.159 -23.729 1.00 87.25 105 VAL A N 1
ATOM 795 C CA . VAL A 1 105 ? -0.799 -3.486 -24.872 1.00 87.25 105 VAL A CA 1
ATOM 796 C C . VAL A 1 105 ? -0.236 -2.092 -25.100 1.00 87.25 105 VAL A C 1
ATOM 798 O O . VAL A 1 105 ? 0.038 -1.723 -26.238 1.00 87.25 105 VAL A O 1
ATOM 801 N N . PHE A 1 106 ? -0.040 -1.319 -24.031 1.00 83.44 106 PHE A N 1
ATOM 802 C CA . PHE A 1 106 ? 0.459 0.055 -24.127 1.00 83.44 106 PHE A CA 1
ATOM 803 C C . PHE A 1 106 ? 1.965 0.165 -23.875 1.00 83.44 106 PHE A C 1
ATOM 805 O O . PHE A 1 106 ? 2.504 1.270 -23.899 1.00 83.44 106 PHE A O 1
ATOM 812 N N . GLY A 1 107 ? 2.650 -0.959 -23.629 1.00 82.25 107 GLY A N 1
ATOM 813 C CA . GLY A 1 107 ? 4.091 -0.982 -23.395 1.00 82.25 107 GLY A CA 1
ATOM 814 C C . GLY A 1 107 ? 4.501 -0.237 -22.128 1.00 82.25 107 GLY A C 1
ATOM 815 O O . GLY A 1 107 ? 5.602 0.312 -22.078 1.00 82.25 107 GLY A O 1
ATOM 816 N N . TRP A 1 108 ? 3.621 -0.157 -21.121 1.00 85.94 108 TRP A N 1
ATOM 817 C CA . TRP A 1 108 ? 3.940 0.561 -19.891 1.00 85.94 108 TRP A CA 1
ATOM 818 C C . TRP A 1 108 ? 5.222 0.017 -19.247 1.00 85.94 108 TRP A C 1
ATOM 820 O O . TRP A 1 108 ? 5.398 -1.200 -19.128 1.00 85.94 108 TRP A O 1
ATOM 830 N N . PRO A 1 109 ? 6.117 0.904 -18.789 1.00 85.69 109 PRO A N 1
ATOM 831 C CA . PRO A 1 109 ? 7.303 0.481 -18.068 1.00 85.69 109 PRO A CA 1
ATOM 832 C C . PRO A 1 109 ? 6.906 -0.221 -16.760 1.00 85.69 109 PRO A C 1
ATOM 834 O O . PRO A 1 109 ? 6.093 0.271 -15.980 1.00 85.69 109 PRO A O 1
ATOM 837 N N . VAL A 1 110 ? 7.512 -1.384 -16.505 1.00 85.00 110 VAL A N 1
ATOM 838 C CA . VAL A 1 110 ? 7.217 -2.214 -15.321 1.00 85.00 110 VAL A CA 1
ATOM 839 C C . VAL A 1 110 ? 7.645 -1.520 -14.024 1.00 85.00 110 VAL A C 1
ATOM 841 O O . VAL A 1 110 ? 6.944 -1.580 -13.016 1.00 85.00 110 VAL A O 1
ATOM 844 N N . PHE A 1 111 ? 8.790 -0.836 -14.050 1.00 89.06 111 PHE A N 1
ATOM 845 C CA . PHE A 1 111 ? 9.380 -0.184 -12.882 1.00 89.06 111 PHE A CA 1
ATOM 846 C C . PHE A 1 111 ? 8.442 0.797 -12.152 1.00 89.06 111 PHE A C 1
ATOM 848 O O . PHE A 1 111 ? 8.239 0.597 -10.955 1.00 89.06 111 PHE A O 1
ATOM 855 N N . PRO A 1 112 ? 7.826 1.808 -12.798 1.00 90.44 112 PRO A N 1
ATOM 856 C CA . PRO A 1 112 ? 6.931 2.735 -12.105 1.00 90.44 112 PRO A CA 1
ATOM 857 C C . PRO A 1 112 ? 5.693 2.062 -11.507 1.00 90.44 112 PRO A C 1
ATOM 859 O O . PRO A 1 112 ? 5.209 2.517 -10.474 1.00 90.44 112 PRO A O 1
ATOM 862 N N . LEU A 1 113 ? 5.211 0.954 -12.084 1.00 87.88 113 LEU A N 1
ATOM 863 C CA . LEU A 1 113 ? 4.127 0.173 -11.480 1.00 87.88 113 LEU A CA 1
ATOM 864 C C . LEU A 1 113 ? 4.586 -0.470 -10.167 1.00 87.88 113 LEU A C 1
ATOM 866 O O . LEU A 1 113 ? 3.913 -0.338 -9.145 1.00 87.88 113 LEU A O 1
ATOM 870 N N . LEU A 1 114 ? 5.752 -1.125 -10.173 1.00 86.69 114 LEU A N 1
ATOM 871 C CA . LEU A 1 114 ? 6.344 -1.714 -8.967 1.00 86.69 114 LEU A CA 1
ATOM 872 C C . LEU A 1 114 ? 6.653 -0.649 -7.909 1.00 86.69 114 LEU A C 1
ATOM 874 O O . LEU A 1 114 ? 6.393 -0.864 -6.724 1.00 86.69 114 LEU A O 1
ATOM 878 N N . LEU A 1 115 ? 7.160 0.508 -8.338 1.00 90.19 115 LEU A N 1
ATOM 879 C CA . LEU A 1 115 ? 7.438 1.638 -7.464 1.00 90.19 115 LEU A CA 1
ATOM 880 C C . LEU A 1 115 ? 6.154 2.177 -6.826 1.00 90.19 115 LEU A C 1
ATOM 882 O O . LEU A 1 115 ? 6.137 2.406 -5.620 1.00 90.19 115 LEU A O 1
ATOM 886 N N . LEU A 1 116 ? 5.068 2.323 -7.590 1.00 90.06 116 LEU A N 1
ATOM 887 C CA . LEU A 1 116 ? 3.781 2.782 -7.066 1.00 90.06 116 LEU A CA 1
ATOM 888 C C . LEU A 1 116 ? 3.188 1.786 -6.056 1.00 90.06 116 LEU A C 1
ATOM 890 O O . LEU A 1 116 ? 2.732 2.199 -4.990 1.00 90.06 116 LEU A O 1
ATOM 894 N N . PHE A 1 117 ? 3.271 0.478 -6.331 1.00 85.88 117 PHE A N 1
ATOM 895 C CA . PHE A 1 117 ? 2.886 -0.557 -5.362 1.00 85.88 117 PHE A CA 1
ATOM 896 C C . PHE A 1 117 ? 3.748 -0.527 -4.093 1.00 85.88 117 PHE A C 1
ATOM 898 O O . PHE A 1 117 ? 3.258 -0.785 -2.991 1.00 85.88 117 PHE A O 1
ATOM 905 N N . TRP A 1 118 ? 5.040 -0.222 -4.212 1.00 90.50 118 TRP A N 1
ATOM 906 C CA . TRP A 1 118 ? 5.900 -0.047 -3.047 1.00 90.50 118 TRP A CA 1
ATOM 907 C C . TRP A 1 118 ? 5.530 1.217 -2.251 1.00 90.50 118 TRP A C 1
ATOM 909 O O . TRP A 1 118 ? 5.367 1.133 -1.031 1.00 90.50 118 TRP A O 1
ATOM 919 N N . LEU A 1 119 ? 5.307 2.351 -2.922 1.00 91.75 119 LEU A N 1
ATOM 920 C CA . LEU A 1 119 ? 4.880 3.610 -2.301 1.00 91.75 119 LEU A CA 1
ATOM 921 C C . LEU A 1 119 ? 3.537 3.469 -1.575 1.00 91.75 119 LEU A C 1
ATOM 923 O O . LEU A 1 119 ? 3.364 4.035 -0.496 1.00 91.75 119 LEU A O 1
ATOM 927 N N . GLU A 1 120 ? 2.611 2.660 -2.096 1.00 90.69 120 GLU A N 1
ATOM 928 C CA . GLU A 1 120 ? 1.370 2.325 -1.391 1.00 90.69 120 GLU A CA 1
ATOM 929 C C . GLU A 1 120 ? 1.641 1.716 -0.009 1.00 90.69 120 GLU A C 1
ATOM 931 O O . GLU A 1 120 ? 0.985 2.084 0.965 1.00 90.69 120 GLU A O 1
ATOM 936 N N . ASN A 1 121 ? 2.648 0.851 0.131 1.00 90.12 121 ASN A N 1
ATOM 937 C CA . ASN A 1 121 ? 2.993 0.280 1.435 1.00 90.12 121 ASN A CA 1
ATOM 938 C C . ASN A 1 121 ? 3.581 1.319 2.398 1.00 90.12 121 ASN A C 1
ATOM 940 O O . ASN A 1 121 ? 3.348 1.221 3.608 1.00 90.12 121 ASN A O 1
ATOM 944 N N . VAL A 1 122 ? 4.300 2.323 1.885 1.00 92.62 122 VAL A N 1
ATOM 945 C CA . VAL A 1 122 ? 4.778 3.466 2.683 1.00 92.62 122 VAL A CA 1
ATOM 946 C C . VAL A 1 122 ? 3.586 4.274 3.201 1.00 92.62 122 VAL A C 1
ATOM 948 O O . VAL A 1 122 ? 3.502 4.563 4.397 1.00 92.62 122 VAL A O 1
ATOM 951 N N . VAL A 1 123 ? 2.621 4.575 2.327 1.00 93.44 123 VAL A N 1
ATOM 952 C CA . VAL A 1 123 ? 1.376 5.275 2.676 1.00 93.44 123 VAL A CA 1
ATOM 953 C C . VAL A 1 123 ? 0.584 4.486 3.723 1.00 93.44 123 VAL A C 1
ATOM 955 O O . VAL A 1 123 ? 0.244 5.027 4.777 1.00 93.44 123 VAL A O 1
ATOM 958 N N . VAL A 1 124 ? 0.340 3.194 3.486 1.00 91.19 124 VAL A N 1
ATOM 959 C CA . VAL A 1 124 ? -0.377 2.305 4.417 1.00 91.19 124 VAL A CA 1
ATOM 960 C C . VAL A 1 124 ? 0.327 2.237 5.769 1.00 91.19 124 VAL A C 1
ATOM 962 O O . VAL A 1 124 ? -0.330 2.367 6.801 1.00 91.19 124 VAL A O 1
ATOM 965 N N . GLY A 1 125 ? 1.652 2.074 5.780 1.00 91.88 125 GLY A N 1
ATOM 966 C CA . GLY A 1 125 ? 2.449 2.059 7.006 1.00 91.88 125 GLY A CA 1
ATOM 967 C C . GLY A 1 125 ? 2.343 3.361 7.789 1.00 91.88 125 GLY A C 1
ATOM 968 O O . GLY A 1 125 ? 2.146 3.334 9.002 1.00 91.88 125 GLY A O 1
ATOM 969 N N . THR A 1 126 ? 2.386 4.496 7.090 1.00 93.75 126 THR A N 1
ATOM 970 C CA . THR A 1 126 ? 2.255 5.831 7.689 1.00 93.75 126 THR A CA 1
ATOM 971 C C . THR A 1 126 ? 0.889 6.002 8.349 1.00 93.75 126 THR A C 1
ATOM 973 O O . THR A 1 126 ? 0.807 6.334 9.532 1.00 93.75 126 THR A O 1
ATOM 976 N N . PHE A 1 127 ? -0.198 5.698 7.633 1.00 92.62 127 PHE A N 1
ATOM 977 C CA . PHE A 1 127 ? -1.543 5.762 8.210 1.00 92.62 127 PHE A CA 1
ATOM 978 C C . PHE A 1 127 ? -1.751 4.741 9.330 1.00 92.62 127 PHE A C 1
ATOM 980 O O . PHE A 1 127 ? -2.472 5.036 10.281 1.00 92.62 127 PHE A O 1
ATOM 987 N N . ASN A 1 128 ? -1.118 3.570 9.271 1.00 92.69 128 ASN A N 1
ATOM 988 C CA . ASN A 1 128 ? -1.187 2.595 10.355 1.00 92.69 128 ASN A CA 1
ATOM 989 C C . ASN A 1 128 ? -0.467 3.088 11.617 1.00 92.69 128 ASN A C 1
ATOM 991 O O . ASN A 1 128 ? -1.021 2.984 12.707 1.00 92.69 128 ASN A O 1
ATOM 995 N N . ALA A 1 129 ? 0.710 3.703 11.477 1.00 93.19 129 ALA A N 1
ATOM 996 C CA . ALA A 1 129 ? 1.405 4.336 12.595 1.00 93.19 129 ALA A CA 1
ATOM 997 C C . ALA A 1 129 ? 0.551 5.451 13.224 1.00 93.19 129 ALA A C 1
ATOM 999 O O . ALA A 1 129 ? 0.425 5.509 14.447 1.00 93.19 129 ALA A O 1
ATOM 1000 N N . LEU A 1 130 ? -0.116 6.276 12.405 1.00 92.31 130 LEU A N 1
ATOM 1001 C CA . LEU A 1 130 ? -1.073 7.281 12.888 1.00 92.31 130 LEU A CA 1
ATOM 1002 C C . LEU A 1 130 ? -2.265 6.643 13.612 1.00 92.31 130 LEU A C 1
ATOM 1004 O O . LEU A 1 130 ? -2.672 7.130 14.666 1.00 92.31 130 LEU A O 1
ATOM 1008 N N . ARG A 1 131 ? -2.810 5.534 13.093 1.00 89.94 131 ARG A N 1
ATOM 1009 C CA . ARG A 1 131 ? -3.873 4.777 13.775 1.00 89.94 131 ARG A CA 1
ATOM 1010 C C . ARG A 1 131 ? -3.396 4.285 15.135 1.00 89.94 131 ARG A C 1
ATOM 1012 O O . ARG A 1 131 ? -4.081 4.525 16.124 1.00 89.94 131 ARG A O 1
ATOM 1019 N N . MET A 1 132 ? -2.216 3.673 15.208 1.00 88.44 132 MET A N 1
ATOM 1020 C CA . MET A 1 132 ? -1.648 3.198 16.472 1.00 88.44 132 MET A CA 1
ATOM 1021 C C . MET A 1 132 ? -1.404 4.351 17.453 1.00 88.44 132 MET A C 1
ATOM 1023 O O . MET A 1 132 ? -1.698 4.208 18.637 1.00 88.44 132 MET A O 1
ATOM 1027 N N . LEU A 1 133 ? -0.932 5.506 16.973 1.00 89.38 133 LEU A N 1
ATOM 1028 C CA . LEU A 1 133 ? -0.704 6.699 17.791 1.00 89.38 133 LEU A CA 1
ATOM 1029 C C . LEU A 1 133 ? -2.009 7.289 18.345 1.00 89.38 133 LEU A C 1
ATOM 1031 O O . LEU A 1 133 ? -2.043 7.715 19.499 1.00 89.38 133 LEU A O 1
ATOM 1035 N N . LEU A 1 134 ? -3.084 7.280 17.556 1.00 88.12 134 LEU A N 1
ATOM 1036 C CA . LEU A 1 134 ? -4.398 7.801 17.948 1.00 88.12 134 LEU A CA 1
ATOM 1037 C C . LEU A 1 134 ? -5.318 6.754 18.591 1.00 88.12 134 LEU A C 1
ATOM 1039 O O . LEU A 1 134 ? -6.428 7.097 18.986 1.00 88.12 134 LEU A O 1
ATOM 1043 N N . ALA A 1 135 ? -4.890 5.494 18.698 1.00 85.75 135 ALA A N 1
ATOM 1044 C CA . ALA A 1 135 ? -5.662 4.459 19.379 1.00 85.75 135 ALA A CA 1
ATOM 1045 C C . ALA A 1 135 ? -5.881 4.852 20.847 1.00 85.75 135 ALA A C 1
ATOM 1047 O O . ALA A 1 135 ? -4.934 5.281 21.516 1.00 85.75 135 ALA A O 1
ATOM 1048 N N . ASP A 1 136 ? -7.107 4.687 21.334 1.00 82.00 136 ASP A N 1
ATOM 1049 C CA . ASP A 1 136 ? -7.528 5.049 22.690 1.00 82.00 136 ASP A CA 1
ATOM 1050 C C . ASP A 1 136 ? -7.922 3.779 23.459 1.00 82.00 136 ASP A C 1
ATOM 1052 O O . ASP A 1 136 ? -9.098 3.403 23.483 1.00 82.00 136 ASP A O 1
ATOM 1056 N N . PRO A 1 137 ? -6.935 3.028 23.986 1.00 78.19 137 PRO A N 1
ATOM 1057 C CA . PRO A 1 137 ? -7.211 1.785 24.680 1.00 78.19 137 PRO A CA 1
ATOM 1058 C C . PRO A 1 137 ? -7.812 2.035 26.070 1.00 78.19 137 PRO A C 1
ATOM 1060 O O . PRO A 1 137 ? -7.399 2.943 26.791 1.00 78.19 137 PRO A O 1
ATOM 1063 N N . ALA A 1 138 ? -8.747 1.169 26.470 1.00 76.56 138 ALA A N 1
ATOM 1064 C CA . ALA A 1 138 ? -9.455 1.275 27.748 1.00 76.56 138 ALA A CA 1
ATOM 1065 C C . ALA A 1 138 ? -8.573 0.982 28.981 1.00 76.56 138 ALA A C 1
ATOM 1067 O O . ALA A 1 138 ? -8.853 1.491 30.063 1.00 76.56 138 ALA A O 1
ATOM 1068 N N . ASP A 1 139 ? -7.503 0.192 28.819 1.00 81.19 139 ASP A N 1
ATOM 1069 C CA . ASP A 1 139 ? -6.665 -0.289 29.924 1.00 81.19 139 ASP A CA 1
ATOM 1070 C C . ASP A 1 139 ? -5.297 0.403 29.989 1.00 81.19 139 ASP A C 1
ATOM 1072 O O . ASP A 1 139 ? -4.605 0.574 28.982 1.00 81.19 139 ASP A O 1
ATOM 1076 N N . LEU A 1 140 ? -4.827 0.701 31.206 1.00 78.94 140 LEU A N 1
ATOM 1077 C CA . LEU A 1 140 ? -3.511 1.314 31.445 1.00 78.94 140 LEU A CA 1
ATOM 1078 C C . 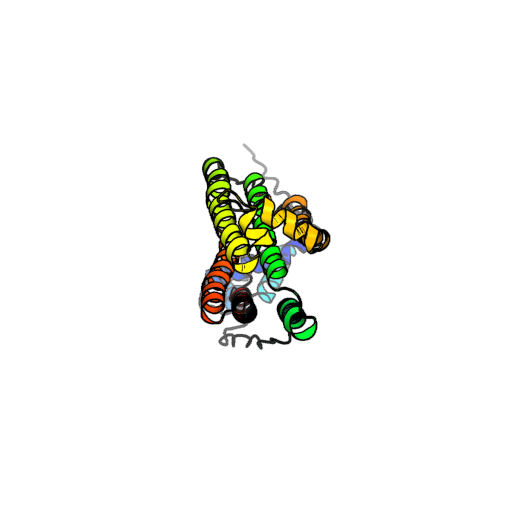LEU A 1 140 ? -2.340 0.433 30.960 1.00 78.94 140 LEU A C 1
ATOM 1080 O O . LEU A 1 140 ? -1.334 0.941 30.468 1.00 78.94 140 LEU A O 1
ATOM 1084 N N . ALA A 1 141 ? -2.481 -0.894 31.039 1.00 79.81 141 ALA A N 1
ATOM 1085 C CA . ALA A 1 141 ? -1.488 -1.835 30.516 1.00 79.81 141 ALA A CA 1
ATOM 1086 C C . ALA A 1 141 ? -1.332 -1.725 28.986 1.00 79.81 141 ALA A C 1
ATOM 1088 O O . ALA A 1 141 ? -0.223 -1.825 28.455 1.00 79.81 141 ALA A O 1
ATOM 1089 N N . LEU A 1 142 ? -2.427 -1.452 28.270 1.00 79.62 142 LEU A N 1
ATOM 1090 C CA . LEU A 1 142 ? -2.405 -1.249 26.823 1.00 79.62 142 LEU A CA 1
ATOM 1091 C C . LEU A 1 142 ? -1.756 0.094 26.457 1.00 79.62 142 LEU A C 1
ATOM 1093 O O . LEU A 1 142 ? -1.028 0.161 25.466 1.00 79.62 142 LEU A O 1
ATOM 1097 N N . TRP A 1 143 ? -1.917 1.131 27.284 1.00 81.62 143 TRP A N 1
ATOM 1098 C CA . TRP A 1 143 ? -1.180 2.392 27.136 1.00 81.62 143 TRP A CA 1
ATOM 1099 C C . TRP A 1 143 ? 0.336 2.210 27.270 1.00 81.62 143 TRP A C 1
ATOM 1101 O O . TRP A 1 143 ? 1.087 2.723 26.438 1.00 81.62 143 TRP A O 1
ATOM 1111 N N . ALA A 1 144 ? 0.791 1.429 28.254 1.00 82.62 144 ALA A N 1
ATOM 1112 C CA . ALA A 1 144 ? 2.209 1.089 28.388 1.00 82.62 144 ALA A CA 1
ATOM 1113 C C . ALA A 1 144 ? 2.718 0.298 27.170 1.00 82.62 144 ALA A C 1
ATOM 1115 O O . ALA A 1 144 ? 3.783 0.601 26.631 1.00 82.62 144 ALA A O 1
ATOM 1116 N N . SER A 1 145 ? 1.927 -0.663 26.676 1.00 80.38 145 SER A N 1
ATOM 1117 C CA . SER A 1 145 ? 2.278 -1.426 25.472 1.00 80.38 145 SER A CA 1
ATOM 1118 C C . SER A 1 145 ? 2.410 -0.531 24.233 1.00 80.38 145 SER A C 1
ATOM 1120 O O . SER A 1 145 ? 3.351 -0.687 23.459 1.00 80.38 145 SER A O 1
ATOM 1122 N N . LYS A 1 146 ? 1.538 0.473 24.080 1.00 85.94 146 LYS A N 1
ATOM 1123 C CA . LYS A 1 146 ? 1.549 1.427 22.964 1.00 85.94 146 LYS A CA 1
ATOM 1124 C C . LYS A 1 146 ? 2.849 2.234 22.902 1.00 85.94 146 LYS A C 1
ATOM 1126 O O . LYS A 1 146 ? 3.365 2.443 21.804 1.00 85.94 146 LYS A O 1
ATOM 1131 N N . LEU A 1 147 ? 3.404 2.627 24.055 1.00 86.69 147 LEU A N 1
ATOM 1132 C CA . LEU A 1 147 ? 4.672 3.366 24.133 1.00 86.69 147 LEU A CA 1
ATOM 1133 C C . LEU A 1 147 ? 5.850 2.571 23.550 1.00 86.69 147 LEU A C 1
ATOM 1135 O O . LEU A 1 147 ? 6.760 3.160 22.978 1.00 86.69 147 LEU A O 1
ATOM 1139 N N . PHE A 1 148 ? 5.811 1.241 23.648 1.00 88.88 148 PHE A N 1
ATOM 1140 C CA . PHE A 1 148 ? 6.801 0.361 23.031 1.00 88.88 148 PHE A CA 1
ATOM 1141 C C . PHE A 1 148 ? 6.436 -0.010 21.585 1.00 88.88 148 PHE A C 1
ATOM 1143 O O . PHE A 1 148 ? 7.281 0.039 20.691 1.00 88.88 148 PHE A O 1
ATOM 1150 N N . MET A 1 149 ? 5.170 -0.356 21.332 1.00 88.12 149 MET A N 1
ATOM 1151 C CA . MET A 1 149 ? 4.713 -0.878 20.042 1.00 88.12 149 MET A CA 1
ATOM 1152 C C . MET A 1 149 ? 4.785 0.151 18.916 1.00 88.12 149 MET A C 1
ATOM 1154 O O . MET A 1 149 ? 5.119 -0.227 17.799 1.00 88.12 149 MET A O 1
ATOM 1158 N N . VAL A 1 150 ? 4.494 1.432 19.173 1.00 92.44 150 VAL A N 1
ATOM 1159 C CA . VAL A 1 150 ? 4.524 2.461 18.117 1.00 92.44 150 VAL A CA 1
ATOM 1160 C C . VAL A 1 150 ? 5.953 2.708 17.609 1.00 92.44 150 VAL A C 1
ATOM 1162 O O . VAL A 1 150 ? 6.165 2.571 16.403 1.00 92.44 150 VAL A O 1
ATOM 1165 N N . PRO A 1 151 ? 6.961 2.992 18.461 1.00 93.69 151 PRO A N 1
ATOM 1166 C CA . PRO A 1 151 ? 8.345 3.108 18.000 1.00 93.69 151 PRO A CA 1
ATOM 1167 C C . PRO A 1 151 ? 8.869 1.817 17.370 1.00 93.69 151 PRO A C 1
ATOM 1169 O O . PRO A 1 151 ? 9.521 1.870 16.328 1.00 93.69 151 PRO A O 1
ATOM 1172 N N . PHE A 1 152 ? 8.546 0.657 17.957 1.00 92.69 152 PHE A N 1
ATOM 1173 C CA . PHE A 1 152 ? 8.929 -0.640 17.399 1.00 92.69 152 PHE A CA 1
ATOM 1174 C C . PHE A 1 152 ? 8.334 -0.854 16.001 1.00 92.69 152 PHE A C 1
ATOM 1176 O O . PHE A 1 152 ? 9.050 -1.282 15.098 1.00 92.69 152 PHE A O 1
ATOM 1183 N N . PHE A 1 153 ? 7.061 -0.505 15.792 1.00 93.81 153 PHE A N 1
ATOM 1184 C CA . PHE A 1 153 ? 6.421 -0.540 14.480 1.00 93.81 153 PHE A CA 1
ATOM 1185 C C . PHE A 1 153 ? 7.146 0.366 13.493 1.00 93.81 153 PHE A C 1
ATOM 1187 O O . PHE A 1 153 ? 7.574 -0.113 12.448 1.00 93.81 153 PHE A O 1
ATOM 1194 N N . CYS A 1 154 ? 7.337 1.643 13.830 1.00 94.19 154 CYS A N 1
ATOM 1195 C CA . CYS A 1 154 ? 8.008 2.597 12.949 1.00 94.19 154 CYS A CA 1
ATOM 1196 C C . CYS A 1 154 ? 9.415 2.126 12.559 1.00 94.19 154 CYS A C 1
ATOM 1198 O O . CYS A 1 154 ? 9.777 2.197 11.387 1.00 94.19 154 CYS A O 1
ATOM 1200 N N . PHE A 1 155 ? 10.183 1.598 13.514 1.00 93.50 155 PHE A N 1
ATOM 1201 C CA . PHE A 1 155 ? 11.523 1.082 13.253 1.00 93.50 155 PHE A CA 1
ATOM 1202 C C . PHE A 1 155 ? 11.498 -0.203 12.416 1.00 93.50 155 PHE A C 1
ATOM 1204 O O . PHE A 1 155 ? 12.111 -0.256 11.353 1.00 93.50 155 PHE A O 1
ATOM 1211 N N . HIS A 1 156 ? 10.777 -1.236 12.858 1.00 90.19 156 HIS A N 1
ATOM 1212 C CA . HIS A 1 156 ? 10.790 -2.548 12.211 1.00 90.19 156 HIS A CA 1
ATOM 1213 C C . HIS A 1 156 ? 10.117 -2.510 10.834 1.00 90.19 156 HIS A C 1
ATOM 1215 O O . HIS A 1 156 ? 10.700 -2.951 9.844 1.00 90.19 156 HIS A O 1
ATOM 1221 N N . TYR A 1 157 ? 8.912 -1.938 10.750 1.00 91.19 157 TYR A N 1
ATOM 1222 C CA . TYR A 1 157 ? 8.193 -1.785 9.486 1.00 91.19 157 TYR A CA 1
ATOM 1223 C C . TYR A 1 157 ? 8.918 -0.810 8.552 1.00 91.19 157 TYR A C 1
ATOM 1225 O O . TYR A 1 157 ? 9.001 -1.060 7.348 1.00 91.19 157 TYR A O 1
ATOM 1233 N N . GLY A 1 158 ? 9.476 0.278 9.094 1.00 91.25 158 GLY A N 1
ATOM 1234 C CA . GLY A 1 158 ? 10.256 1.250 8.329 1.00 91.25 158 GLY A CA 1
ATOM 1235 C C . GLY A 1 158 ? 11.511 0.632 7.718 1.00 91.25 158 GLY A C 1
ATOM 1236 O O . GLY A 1 158 ? 11.719 0.756 6.513 1.00 91.25 158 GLY A O 1
ATOM 1237 N N . MET A 1 159 ? 12.298 -0.106 8.508 1.00 89.94 159 MET A N 1
ATOM 1238 C CA . MET A 1 159 ? 13.482 -0.827 8.029 1.00 89.94 159 MET A CA 1
ATOM 1239 C C . MET A 1 159 ? 13.115 -1.835 6.937 1.00 89.94 159 MET A C 1
ATOM 1241 O O . MET A 1 159 ? 13.751 -1.872 5.886 1.00 89.94 159 MET A O 1
ATOM 1245 N N . PHE A 1 160 ? 12.057 -2.614 7.155 1.00 88.19 160 PHE A N 1
ATOM 1246 C CA . PHE A 1 160 ? 11.586 -3.595 6.185 1.00 88.19 160 PHE A CA 1
ATOM 1247 C C . PHE A 1 160 ? 11.139 -2.936 4.870 1.00 88.19 160 PHE A C 1
ATOM 1249 O O . PHE A 1 160 ? 11.505 -3.378 3.782 1.00 88.19 160 PHE A O 1
ATOM 1256 N N . THR A 1 161 ? 10.401 -1.828 4.960 1.00 89.62 161 THR A N 1
ATOM 1257 C CA . THR A 1 161 ? 9.938 -1.072 3.790 1.00 89.62 161 THR A CA 1
ATOM 1258 C C . THR A 1 161 ? 11.103 -0.425 3.039 1.00 89.62 161 THR A C 1
ATOM 1260 O O . THR A 1 161 ? 11.106 -0.438 1.808 1.00 89.62 161 THR A O 1
ATOM 1263 N N . ALA A 1 162 ? 12.111 0.084 3.752 1.00 89.81 162 ALA A N 1
ATOM 1264 C CA . ALA A 1 162 ? 13.308 0.677 3.160 1.00 89.81 162 ALA A CA 1
ATOM 1265 C C . ALA A 1 162 ? 14.153 -0.355 2.399 1.00 89.81 162 ALA A C 1
ATOM 1267 O O . ALA A 1 162 ? 14.443 -0.146 1.222 1.00 89.81 162 ALA A O 1
ATOM 1268 N N . ILE A 1 163 ? 14.469 -1.493 3.033 1.00 87.69 163 ILE A N 1
ATOM 1269 C CA . ILE A 1 163 ? 15.203 -2.603 2.396 1.00 87.69 163 ILE A CA 1
ATOM 1270 C C . ILE A 1 163 ? 14.454 -3.096 1.156 1.00 87.69 163 ILE A C 1
ATOM 1272 O O . ILE A 1 163 ? 15.047 -3.373 0.120 1.00 87.69 163 ILE A O 1
ATOM 1276 N N . HIS A 1 164 ? 13.132 -3.179 1.225 1.00 85.25 164 HIS A N 1
ATOM 1277 C CA . HIS A 1 164 ? 12.365 -3.620 0.073 1.00 85.25 164 HIS A CA 1
ATOM 1278 C C . HIS A 1 164 ? 12.359 -2.615 -1.073 1.00 85.25 164 HIS A C 1
ATOM 1280 O O . HIS A 1 164 ? 12.473 -2.991 -2.238 1.00 85.25 164 HIS A O 1
ATOM 1286 N N . GLY A 1 165 ? 12.242 -1.331 -0.744 1.00 88.88 165 GLY A N 1
ATOM 1287 C CA . GLY A 1 165 ? 12.300 -0.273 -1.739 1.00 88.88 165 GLY A CA 1
ATOM 1288 C C . GLY A 1 165 ? 13.642 -0.262 -2.455 1.00 88.88 165 GLY A C 1
ATOM 1289 O O . GLY A 1 165 ? 13.680 -0.069 -3.668 1.00 88.88 165 GLY A O 1
ATOM 1290 N N . SER A 1 166 ? 14.737 -0.510 -1.730 1.00 87.81 166 SER A N 1
ATOM 1291 C CA . SER A 1 166 ? 16.058 -0.574 -2.351 1.00 87.81 166 SER A CA 1
ATOM 1292 C C . SER A 1 166 ? 16.164 -1.746 -3.326 1.00 87.81 166 SER A C 1
ATOM 1294 O O . SER A 1 166 ? 16.722 -1.559 -4.405 1.00 87.81 166 SER A O 1
ATOM 1296 N N . PHE A 1 167 ? 15.539 -2.901 -3.057 1.00 86.69 167 PHE A N 1
ATOM 1297 C CA . PHE A 1 167 ? 15.407 -3.968 -4.060 1.00 86.69 167 PHE A CA 1
ATOM 1298 C C . PHE A 1 167 ? 14.586 -3.533 -5.278 1.00 86.69 167 PHE A C 1
ATOM 1300 O O . PHE A 1 167 ? 15.009 -3.779 -6.404 1.00 86.69 167 PHE A O 1
ATOM 1307 N N . VAL A 1 168 ? 13.453 -2.851 -5.088 1.00 87.56 168 VAL A N 1
ATOM 1308 C CA . VAL A 1 168 ? 12.631 -2.361 -6.212 1.00 87.56 168 VAL A CA 1
ATOM 1309 C C . VAL A 1 168 ? 13.430 -1.416 -7.112 1.00 87.56 168 VAL A C 1
ATOM 1311 O O . VAL A 1 168 ? 13.472 -1.606 -8.328 1.00 87.56 168 VAL A O 1
ATOM 1314 N N . VAL A 1 169 ? 14.094 -0.418 -6.529 1.00 89.38 169 VAL A N 1
ATOM 1315 C CA . VAL A 1 169 ? 14.833 0.595 -7.294 1.00 89.38 169 VAL A CA 1
ATOM 1316 C C . VAL A 1 169 ? 16.114 0.026 -7.905 1.00 89.38 169 VAL A C 1
ATOM 1318 O O . VAL A 1 169 ? 16.396 0.298 -9.071 1.00 89.38 169 VAL A O 1
ATOM 1321 N N . SER A 1 170 ? 16.865 -0.808 -7.183 1.00 84.62 170 SER A N 1
ATOM 1322 C CA . SER A 1 170 ? 18.118 -1.377 -7.702 1.00 84.62 170 SER A CA 1
ATOM 1323 C C . SER A 1 170 ? 17.904 -2.452 -8.771 1.00 84.62 170 SER A C 1
ATOM 1325 O O . SER A 1 170 ? 18.637 -2.462 -9.760 1.00 84.62 170 SER A O 1
ATOM 1327 N N . LEU A 1 171 ? 16.904 -3.329 -8.612 1.00 82.81 171 LEU A N 1
ATOM 1328 C CA . LEU A 1 171 ? 16.651 -4.424 -9.555 1.00 82.81 171 LEU A CA 1
ATOM 1329 C C . LEU A 1 171 ? 15.855 -3.967 -10.780 1.00 82.81 171 LEU A C 1
ATOM 1331 O O . LEU A 1 171 ? 16.129 -4.432 -11.884 1.00 82.81 171 LEU A O 1
ATOM 1335 N N . PHE A 1 172 ? 14.892 -3.055 -10.610 1.00 84.56 172 PHE A N 1
ATOM 1336 C CA . PHE A 1 172 ? 13.966 -2.679 -11.686 1.00 84.56 172 PHE A CA 1
ATOM 1337 C C . PHE A 1 172 ? 14.148 -1.240 -12.186 1.00 84.56 172 PHE A C 1
ATOM 1339 O O . PHE A 1 172 ? 13.784 -0.953 -13.323 1.00 84.56 172 PHE A O 1
ATOM 1346 N N . GLY A 1 173 ? 14.750 -0.343 -11.398 1.00 83.94 173 GLY A N 1
ATOM 1347 C CA . GLY A 1 173 ? 15.055 1.037 -11.809 1.00 83.94 173 GLY A CA 1
ATOM 1348 C C . GLY A 1 173 ? 16.332 1.176 -12.652 1.00 83.94 173 GLY A C 1
ATOM 1349 O O . GLY A 1 173 ? 16.650 2.258 -13.151 1.00 83.94 173 GLY A O 1
ATOM 1350 N N . GLY A 1 174 ? 17.090 0.093 -12.830 1.00 82.31 174 GLY A N 1
ATOM 1351 C CA . GLY A 1 174 ? 18.317 0.085 -13.623 1.00 82.31 174 GLY A CA 1
ATOM 1352 C C . GLY A 1 174 ? 19.385 1.069 -13.123 1.00 82.31 174 GLY A C 1
ATOM 1353 O O . GLY A 1 174 ? 19.349 1.578 -12.002 1.00 82.31 174 GLY A O 1
ATOM 1354 N N . LYS A 1 175 ? 20.374 1.361 -13.979 1.00 80.62 175 LYS A N 1
ATOM 1355 C CA . LYS A 1 175 ? 21.507 2.243 -13.626 1.00 80.62 175 LYS A CA 1
ATOM 1356 C C . LYS A 1 175 ? 21.101 3.707 -13.415 1.00 80.62 175 LYS A C 1
ATOM 1358 O O . LYS A 1 175 ? 21.851 4.424 -12.763 1.00 80.62 175 LYS A O 1
ATOM 1363 N N . ALA A 1 176 ? 19.973 4.136 -13.983 1.00 83.12 176 ALA A N 1
ATOM 1364 C CA . ALA A 1 176 ? 19.507 5.520 -13.934 1.00 83.12 176 ALA A CA 1
ATOM 1365 C C . ALA A 1 176 ? 18.997 5.909 -12.540 1.00 83.12 176 ALA A C 1
ATOM 1367 O O . ALA A 1 176 ? 19.374 6.962 -12.037 1.00 83.12 176 ALA A O 1
ATOM 1368 N N . TYR A 1 177 ? 18.205 5.040 -11.902 1.00 86.81 177 TYR A N 1
ATOM 1369 C CA . TYR A 1 177 ? 17.623 5.310 -10.585 1.00 86.81 177 TYR A CA 1
ATOM 1370 C C . TYR A 1 177 ? 18.410 4.638 -9.452 1.00 86.81 177 TYR A C 1
ATOM 1372 O O . TYR A 1 177 ? 18.693 5.277 -8.444 1.00 86.81 177 TYR A O 1
ATOM 1380 N N . GLY A 1 178 ? 18.868 3.393 -9.639 1.00 80.88 178 GLY A N 1
ATOM 1381 C CA . GLY A 1 178 ? 19.540 2.621 -8.584 1.00 80.88 178 GLY A CA 1
ATOM 1382 C C . GLY A 1 178 ? 20.915 3.135 -8.153 1.00 80.88 178 GLY A C 1
ATOM 1383 O O . GLY A 1 178 ? 21.395 2.752 -7.094 1.00 80.88 178 GLY A O 1
ATOM 1384 N N . ARG A 1 179 ? 21.567 3.995 -8.949 1.00 82.50 179 ARG A N 1
ATOM 1385 C CA . ARG A 1 179 ? 22.866 4.604 -8.597 1.00 82.50 179 ARG A CA 1
ATOM 1386 C C . ARG A 1 179 ? 22.747 5.940 -7.869 1.00 82.50 179 ARG A C 1
ATOM 1388 O O . ARG A 1 179 ? 23.763 6.447 -7.399 1.00 82.50 179 ARG A O 1
ATOM 1395 N N . LEU A 1 180 ? 21.551 6.527 -7.839 1.00 81.75 180 LEU A N 1
ATOM 1396 C CA . LEU A 1 180 ? 21.311 7.789 -7.140 1.00 81.75 180 LEU A CA 1
ATOM 1397 C C . LEU A 1 180 ? 21.352 7.566 -5.627 1.00 81.75 180 LEU A C 1
ATOM 1399 O O . LEU A 1 180 ? 21.912 8.366 -4.888 1.00 81.75 180 LEU A O 1
ATOM 1403 N N . ASP A 1 181 ? 20.852 6.420 -5.175 1.00 82.00 181 ASP A N 1
ATOM 1404 C CA . ASP A 1 181 ? 2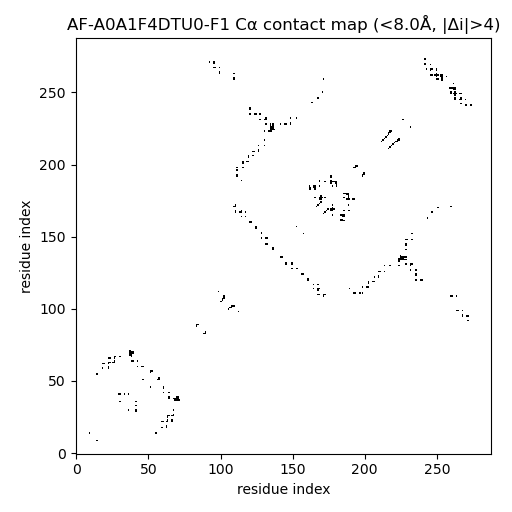0.789 6.106 -3.758 1.00 82.00 181 ASP A CA 1
ATOM 1405 C C . ASP A 1 181 ? 22.160 5.675 -3.212 1.00 82.00 181 ASP A C 1
ATOM 1407 O O . ASP A 1 181 ? 22.725 4.648 -3.590 1.00 82.00 181 ASP A O 1
ATOM 1411 N N . ARG A 1 182 ? 22.704 6.473 -2.284 1.00 73.81 182 ARG A N 1
ATOM 1412 C CA . ARG A 1 182 ? 23.997 6.220 -1.614 1.00 73.81 182 ARG A CA 1
ATOM 1413 C C . ARG A 1 182 ? 23.881 5.421 -0.311 1.00 73.81 182 ARG A C 1
ATOM 1415 O O . ARG A 1 182 ? 24.890 5.169 0.343 1.00 73.81 182 ARG A O 1
ATOM 1422 N N . GLY A 1 183 ? 22.666 5.056 0.093 1.00 74.50 183 GLY A N 1
ATOM 1423 C CA . GLY A 1 183 ? 22.380 4.363 1.349 1.00 74.50 183 GLY A CA 1
ATOM 1424 C C . GLY A 1 183 ? 21.287 3.308 1.201 1.00 74.50 183 GLY A C 1
ATOM 1425 O O . GLY A 1 183 ? 20.808 3.035 0.107 1.00 74.50 183 GLY A O 1
ATOM 1426 N N . PHE A 1 184 ? 20.871 2.715 2.323 1.00 73.44 184 PHE A N 1
ATOM 1427 C CA . PHE A 1 184 ? 19.866 1.642 2.332 1.00 73.44 184 PHE A CA 1
ATOM 1428 C C . PHE A 1 184 ? 18.434 2.113 2.032 1.00 73.44 184 PHE A C 1
ATOM 1430 O O . PHE A 1 184 ? 17.572 1.280 1.760 1.00 73.44 184 PHE A O 1
ATOM 1437 N N . VAL A 1 185 ? 18.168 3.421 2.105 1.00 82.62 185 VAL A N 1
ATOM 1438 C CA . VAL A 1 185 ? 16.842 4.000 1.858 1.00 82.62 185 VAL A CA 1
ATOM 1439 C C . VAL A 1 185 ? 16.826 4.623 0.459 1.00 82.62 185 VAL A C 1
ATOM 1441 O O . VAL A 1 185 ? 17.609 5.543 0.219 1.00 82.62 185 VAL A O 1
ATOM 1444 N N . PRO A 1 186 ? 15.945 4.172 -0.451 1.00 86.19 186 PRO A N 1
ATOM 1445 C CA . PRO A 1 186 ? 15.976 4.554 -1.863 1.00 86.19 186 PRO A CA 1
ATOM 1446 C C . PRO A 1 186 ? 15.268 5.896 -2.137 1.00 86.19 186 PRO A C 1
ATOM 1448 O O . PRO A 1 186 ? 14.343 5.975 -2.948 1.00 86.19 186 PRO A O 1
ATOM 1451 N N . VAL A 1 187 ? 15.590 6.939 -1.369 1.00 88.12 187 VAL A N 1
ATOM 1452 C CA . VAL A 1 187 ? 14.829 8.199 -1.403 1.00 88.12 187 VAL A CA 1
ATOM 1453 C C . VAL A 1 187 ? 15.063 8.957 -2.706 1.00 88.12 187 VAL A C 1
ATOM 1455 O O . VAL A 1 187 ? 14.102 9.406 -3.328 1.00 88.12 187 VAL A O 1
ATOM 1458 N N . GLU A 1 188 ? 16.316 9.109 -3.128 1.00 89.31 188 GLU A N 1
ATOM 1459 C CA . GLU A 1 188 ? 16.664 9.935 -4.286 1.00 89.31 188 GLU A CA 1
ATOM 1460 C C . GLU A 1 188 ? 16.202 9.268 -5.583 1.00 89.31 188 GLU A C 1
ATOM 1462 O O . GLU A 1 188 ? 15.562 9.914 -6.420 1.00 89.31 188 GLU A O 1
ATOM 1467 N N . GLY A 1 189 ? 16.443 7.960 -5.711 1.00 89.00 189 GLY A N 1
ATOM 1468 C CA . GLY A 1 189 ? 15.989 7.162 -6.845 1.00 89.00 189 GLY A CA 1
ATOM 1469 C C . GLY A 1 189 ? 14.467 7.154 -6.976 1.00 89.00 189 GLY A C 1
ATOM 1470 O O . GLY A 1 189 ? 13.945 7.390 -8.069 1.00 89.00 189 GLY A O 1
ATOM 1471 N N . ALA A 1 190 ? 13.742 6.958 -5.868 1.00 90.12 190 ALA A N 1
ATOM 1472 C CA . ALA A 1 190 ? 12.279 6.978 -5.873 1.00 90.12 190 ALA A CA 1
ATOM 1473 C C . ALA A 1 190 ? 11.717 8.366 -6.210 1.00 90.12 190 ALA A C 1
ATOM 1475 O O . ALA A 1 190 ? 10.825 8.465 -7.048 1.00 90.12 190 ALA A O 1
ATOM 1476 N N . MET A 1 191 ? 12.240 9.439 -5.608 1.00 91.81 191 MET A N 1
ATOM 1477 C CA . MET A 1 191 ? 11.767 10.804 -5.882 1.00 91.81 191 MET A CA 1
ATOM 1478 C C . MET A 1 191 ? 12.006 11.206 -7.336 1.00 91.81 191 MET A C 1
ATOM 1480 O O . MET A 1 191 ? 11.122 11.784 -7.973 1.00 91.81 191 MET A O 1
ATOM 1484 N N . ARG A 1 192 ? 13.171 10.853 -7.890 1.00 92.94 192 ARG A N 1
ATOM 1485 C CA . ARG A 1 192 ? 13.470 11.104 -9.300 1.00 92.94 192 ARG A CA 1
ATOM 1486 C C . ARG A 1 192 ? 12.534 10.323 -10.220 1.00 92.94 192 ARG A C 1
ATOM 1488 O O . ARG A 1 192 ? 12.004 10.900 -11.163 1.00 92.94 192 ARG A O 1
ATOM 1495 N N . ALA A 1 193 ? 12.281 9.051 -9.920 1.00 92.38 193 ALA A N 1
ATOM 1496 C CA . ALA A 1 193 ? 11.346 8.232 -10.683 1.00 92.38 193 ALA A CA 1
ATOM 1497 C C . ALA A 1 193 ? 9.902 8.757 -10.606 1.00 92.38 193 ALA A C 1
ATOM 1499 O O . ALA A 1 193 ? 9.209 8.776 -11.618 1.00 92.38 193 ALA A O 1
ATOM 1500 N N . ILE A 1 194 ? 9.449 9.236 -9.441 1.00 93.56 194 ILE A N 1
ATOM 1501 C CA . ILE A 1 194 ? 8.124 9.862 -9.302 1.00 93.56 194 ILE A CA 1
ATOM 1502 C C . ILE A 1 194 ? 7.990 11.065 -10.240 1.00 93.56 194 ILE A C 1
ATOM 1504 O O . ILE A 1 194 ? 6.942 11.221 -10.863 1.00 93.56 194 ILE A O 1
ATOM 1508 N N . ALA A 1 195 ? 9.034 11.889 -10.350 1.00 93.62 195 ALA A N 1
ATOM 1509 C CA . ALA A 1 195 ? 9.038 13.044 -11.240 1.00 93.62 195 ALA A CA 1
ATOM 1510 C C . ALA A 1 195 ? 9.102 12.639 -12.723 1.00 93.62 195 ALA A C 1
ATOM 1512 O O . ALA A 1 195 ? 8.316 13.136 -13.523 1.00 93.62 195 ALA A O 1
ATOM 1513 N N . ASP A 1 196 ? 10.003 11.723 -13.087 1.00 93.25 196 ASP A N 1
ATOM 1514 C CA . ASP A 1 196 ? 10.215 11.326 -14.485 1.00 93.25 196 ASP A CA 1
ATOM 1515 C C . ASP A 1 196 ? 9.009 10.568 -15.076 1.00 93.25 196 ASP A C 1
ATOM 1517 O O . ASP A 1 196 ? 8.723 10.703 -16.265 1.00 93.25 196 ASP A O 1
ATOM 1521 N N . PHE A 1 197 ? 8.294 9.786 -14.259 1.00 91.62 197 PHE A N 1
ATOM 1522 C CA . PHE A 1 197 ? 7.108 9.023 -14.676 1.00 91.62 197 PHE A CA 1
ATOM 1523 C C . PHE A 1 197 ? 5.775 9.702 -14.325 1.00 91.62 197 PHE A C 1
ATOM 1525 O O . PHE A 1 197 ? 4.729 9.074 -14.480 1.00 91.62 197 PHE A O 1
ATOM 1532 N N . ASP A 1 198 ? 5.802 10.943 -13.828 1.00 92.56 198 ASP A N 1
ATOM 1533 C CA . ASP A 1 198 ? 4.619 11.699 -13.387 1.00 92.56 198 ASP A CA 1
ATOM 1534 C C . ASP A 1 198 ? 3.690 10.890 -12.455 1.00 92.56 198 ASP A C 1
ATOM 1536 O O . ASP A 1 198 ? 2.469 10.835 -12.600 1.00 92.56 198 ASP A O 1
ATOM 1540 N N . LEU A 1 199 ? 4.276 10.208 -11.464 1.00 92.25 199 LEU A N 1
ATOM 1541 C CA . LEU A 1 199 ? 3.521 9.367 -10.521 1.00 92.25 199 LEU A CA 1
ATOM 1542 C C . LEU A 1 199 ? 2.839 10.175 -9.413 1.00 92.25 199 LEU A C 1
ATOM 1544 O O . LEU A 1 199 ? 2.090 9.611 -8.613 1.00 92.25 199 LEU A O 1
ATOM 1548 N N . GLY A 1 200 ? 3.090 11.485 -9.349 1.00 92.88 200 GLY A N 1
ATOM 1549 C CA . GLY A 1 200 ? 2.558 12.386 -8.326 1.00 92.88 200 GLY A CA 1
ATOM 1550 C C . GLY A 1 200 ? 1.034 12.306 -8.178 1.00 92.88 200 GLY A C 1
ATOM 1551 O O . GLY A 1 200 ? 0.562 12.056 -7.066 1.00 92.88 200 GLY A O 1
ATOM 1552 N N . PRO A 1 201 ? 0.246 12.439 -9.262 1.00 93.56 201 PRO A N 1
ATOM 1553 C CA . PRO A 1 201 ? -1.212 12.341 -9.199 1.00 93.56 201 PRO A CA 1
ATOM 1554 C C . PRO A 1 201 ? -1.711 10.973 -8.717 1.00 93.56 201 PRO A C 1
ATOM 1556 O O . PRO A 1 201 ? -2.621 10.904 -7.889 1.00 93.56 201 PRO A O 1
ATOM 1559 N N . ALA A 1 202 ? -1.100 9.879 -9.187 1.00 89.56 202 ALA A N 1
ATOM 1560 C CA . ALA A 1 202 ? -1.475 8.525 -8.781 1.00 89.56 202 ALA A CA 1
ATOM 1561 C C . ALA A 1 202 ? -1.187 8.286 -7.291 1.00 89.56 202 ALA A C 1
ATOM 1563 O O . ALA A 1 202 ? -2.042 7.782 -6.558 1.00 89.56 202 ALA A O 1
ATOM 1564 N N . LEU A 1 203 ? -0.013 8.717 -6.821 1.00 91.81 203 LEU A N 1
ATOM 1565 C CA . LEU A 1 203 ? 0.357 8.657 -5.411 1.00 91.81 203 LEU A CA 1
ATOM 1566 C C . LEU A 1 203 ? -0.570 9.522 -4.549 1.00 91.81 203 LEU A C 1
ATOM 1568 O O . LEU A 1 203 ? -0.999 9.077 -3.487 1.00 91.81 203 LEU A O 1
ATOM 1572 N N . ALA A 1 204 ? -0.915 10.727 -5.007 1.00 92.12 204 ALA A N 1
ATOM 1573 C CA . ALA A 1 204 ? -1.832 11.621 -4.307 1.00 92.12 204 ALA A CA 1
ATOM 1574 C C . ALA A 1 204 ? -3.244 11.028 -4.205 1.00 92.12 204 ALA A C 1
ATOM 1576 O O . ALA A 1 204 ? -3.857 11.095 -3.141 1.00 92.12 204 ALA A O 1
ATOM 1577 N N . MET A 1 205 ? -3.750 10.398 -5.269 1.00 90.50 205 MET A N 1
ATOM 1578 C CA . MET A 1 205 ? -5.048 9.717 -5.257 1.00 90.50 205 MET A CA 1
ATOM 1579 C C . MET A 1 205 ? -5.051 8.536 -4.283 1.00 90.50 205 MET A C 1
ATOM 1581 O O . MET A 1 205 ? -5.985 8.371 -3.493 1.00 90.50 205 MET A O 1
ATOM 1585 N N . LEU A 1 206 ? -3.981 7.744 -4.293 1.00 88.94 206 LEU A N 1
ATOM 1586 C CA . LEU A 1 206 ? -3.829 6.610 -3.397 1.00 88.94 206 LEU A CA 1
ATOM 1587 C C . LEU A 1 206 ? -3.719 7.066 -1.934 1.00 88.94 206 LEU A C 1
ATOM 1589 O O . LEU A 1 206 ? -4.499 6.617 -1.090 1.00 88.94 206 LEU A O 1
ATOM 1593 N N . ALA A 1 207 ? -2.843 8.027 -1.638 1.00 91.38 207 ALA A N 1
ATOM 1594 C CA . ALA A 1 207 ? -2.747 8.654 -0.322 1.00 91.38 207 ALA A CA 1
ATOM 1595 C C . ALA A 1 207 ? -4.080 9.275 0.114 1.00 91.38 207 ALA A C 1
ATOM 1597 O O . ALA A 1 207 ? -4.489 9.089 1.257 1.00 91.38 207 ALA A O 1
ATOM 1598 N N . GLY A 1 208 ? -4.792 9.932 -0.803 1.00 90.81 208 GLY A N 1
ATOM 1599 C CA . GLY A 1 208 ? -6.117 10.504 -0.588 1.00 90.81 208 GLY A CA 1
ATOM 1600 C C . GLY A 1 208 ? -7.165 9.461 -0.200 1.00 90.81 208 GLY A C 1
ATOM 1601 O O . GLY A 1 208 ? -7.909 9.676 0.754 1.00 90.81 208 GLY A O 1
ATOM 1602 N N . SER A 1 209 ? -7.191 8.299 -0.860 1.00 84.25 209 SER A N 1
ATOM 1603 C CA . SER A 1 209 ? -8.107 7.206 -0.499 1.00 84.25 209 SER A CA 1
ATOM 1604 C C . SER A 1 209 ? -7.840 6.657 0.909 1.00 84.25 209 SER A C 1
ATOM 1606 O O . SER A 1 209 ? -8.775 6.422 1.685 1.00 84.25 209 SER A O 1
ATOM 1608 N N . HIS A 1 210 ? -6.565 6.526 1.288 1.00 87.38 210 HIS A N 1
ATOM 1609 C CA . HIS A 1 210 ? -6.173 6.087 2.625 1.00 87.38 210 HIS A CA 1
ATOM 1610 C C . HIS A 1 210 ? -6.457 7.156 3.682 1.00 87.38 210 HIS A C 1
ATOM 1612 O O . HIS A 1 210 ? -6.970 6.825 4.755 1.00 87.38 210 HIS A O 1
ATOM 1618 N N . ALA A 1 211 ? -6.210 8.426 3.354 1.00 87.25 211 ALA A N 1
ATOM 1619 C CA . ALA A 1 211 ? -6.547 9.572 4.185 1.00 87.25 211 ALA A CA 1
ATOM 1620 C C . ALA A 1 211 ? -8.054 9.647 4.433 1.00 87.25 211 ALA A C 1
ATOM 1622 O O . ALA A 1 211 ? -8.473 9.781 5.578 1.00 87.25 211 ALA A O 1
ATOM 1623 N N . PHE A 1 212 ? -8.877 9.485 3.395 1.00 85.62 212 PHE A N 1
ATOM 1624 C CA . PHE A 1 212 ? -10.331 9.466 3.529 1.00 85.62 212 PHE A CA 1
ATOM 1625 C C . PHE A 1 212 ? -10.792 8.326 4.442 1.00 85.62 212 PHE A C 1
ATOM 1627 O O . PHE A 1 212 ? -11.562 8.558 5.372 1.00 85.62 212 PHE A O 1
ATOM 1634 N N . SER A 1 213 ? -10.272 7.109 4.245 1.00 81.94 213 SER A N 1
ATOM 1635 C CA . SER A 1 213 ? -10.585 5.971 5.118 1.00 81.94 213 SER A CA 1
ATOM 1636 C C . SER A 1 213 ? -10.168 6.223 6.571 1.00 81.94 213 SER A C 1
ATOM 1638 O O . SER A 1 213 ? -10.902 5.899 7.503 1.00 81.94 213 SER A O 1
ATOM 1640 N N . PHE A 1 214 ? -9.002 6.828 6.788 1.00 85.06 214 PHE A N 1
ATOM 1641 C CA . PHE A 1 214 ? -8.532 7.212 8.115 1.00 85.06 214 PHE A CA 1
ATOM 1642 C C . PHE A 1 214 ? -9.423 8.288 8.754 1.00 85.06 214 PHE A C 1
ATOM 1644 O O . PHE A 1 214 ? -9.924 8.097 9.856 1.00 85.06 214 PHE A O 1
ATOM 1651 N N . LEU A 1 215 ? -9.705 9.388 8.065 1.00 86.44 215 LEU A N 1
ATOM 1652 C CA . LEU A 1 215 ? -10.520 10.474 8.610 1.00 86.44 215 LEU A CA 1
ATOM 1653 C C . LEU A 1 215 ? -11.967 10.032 8.862 1.00 86.44 215 LEU A C 1
ATOM 1655 O O . LEU A 1 215 ? -12.509 10.255 9.944 1.00 86.44 215 LEU A O 1
ATOM 1659 N N . TRP A 1 216 ? -12.591 9.371 7.889 1.00 82.81 216 TRP A N 1
ATOM 1660 C CA . TRP A 1 216 ? -14.001 9.005 7.966 1.00 82.81 216 TRP A CA 1
ATOM 1661 C C . TRP A 1 216 ? -14.253 7.813 8.889 1.00 82.81 216 TRP A C 1
ATOM 1663 O O . TRP A 1 216 ? -15.064 7.895 9.814 1.00 82.81 216 TRP A O 1
ATOM 1673 N N . ASN A 1 217 ? -13.558 6.698 8.668 1.00 79.81 217 ASN A N 1
ATOM 1674 C CA . ASN A 1 217 ? -13.805 5.489 9.448 1.00 79.81 217 ASN A CA 1
ATOM 1675 C C . ASN A 1 217 ? -13.082 5.551 10.794 1.00 79.81 217 ASN A C 1
ATOM 1677 O O . ASN A 1 217 ? -13.688 5.306 11.836 1.00 79.81 217 ASN A O 1
ATOM 1681 N N . TYR A 1 218 ? -11.809 5.951 10.801 1.00 80.69 218 TYR A N 1
ATOM 1682 C CA . TYR A 1 218 ? -11.032 5.890 12.032 1.00 80.69 218 TYR A CA 1
ATOM 1683 C C . TYR A 1 218 ? -11.394 7.005 13.010 1.00 80.69 218 TYR A C 1
ATOM 1685 O O . TYR A 1 218 ? -11.748 6.704 14.150 1.00 80.69 218 TYR A O 1
ATOM 1693 N N . LEU A 1 219 ? -11.363 8.267 12.566 1.00 84.88 219 LEU A N 1
ATOM 1694 C CA . LEU A 1 219 ? -11.618 9.424 13.433 1.00 84.88 219 LEU A CA 1
ATOM 1695 C C . LEU A 1 219 ? -13.121 9.673 13.629 1.00 84.88 219 LEU A C 1
ATOM 1697 O O . LEU A 1 219 ? -13.599 9.632 14.762 1.00 84.88 219 LEU A O 1
ATOM 1701 N N . ILE A 1 220 ? -13.876 9.901 12.546 1.00 80.50 220 ILE A N 1
ATOM 1702 C CA . ILE A 1 220 ? -15.286 10.332 12.629 1.00 80.50 220 ILE A CA 1
ATOM 1703 C C . ILE A 1 220 ? -16.189 9.217 13.176 1.00 80.50 220 ILE A C 1
ATOM 1705 O O . ILE A 1 220 ? -16.964 9.454 14.105 1.00 80.50 220 ILE A O 1
ATOM 1709 N N . ARG A 1 221 ? -16.082 7.983 12.662 1.00 83.12 221 ARG A N 1
ATOM 1710 C CA . ARG A 1 221 ? -16.856 6.836 13.188 1.00 83.12 221 ARG A CA 1
ATOM 1711 C C . ARG A 1 221 ? -16.296 6.268 14.497 1.00 83.12 221 ARG A C 1
ATOM 1713 O O . ARG A 1 221 ? -16.958 5.455 15.148 1.00 83.12 221 ARG A O 1
ATOM 1720 N N . GLY A 1 222 ? -15.122 6.732 14.922 1.00 83.06 222 GLY A N 1
ATOM 1721 C CA . GLY A 1 222 ? -14.542 6.421 16.222 1.00 83.06 222 GLY A CA 1
ATOM 1722 C C . GLY A 1 222 ? -14.046 4.987 16.366 1.00 83.06 222 GLY A C 1
ATOM 1723 O O . GLY A 1 222 ? -14.151 4.424 17.459 1.00 83.06 222 GLY A O 1
ATOM 1724 N N . GLU A 1 223 ? -13.522 4.386 15.294 1.00 84.94 223 GLU A N 1
ATOM 1725 C CA . GLU A 1 223 ? -12.841 3.084 15.378 1.00 84.94 223 GLU A CA 1
ATOM 1726 C C . GLU A 1 223 ? -11.627 3.145 16.311 1.00 84.94 223 GLU A C 1
ATOM 1728 O O . GLU A 1 223 ? -11.309 2.143 16.943 1.00 84.94 223 GLU A O 1
ATOM 1733 N N . PHE A 1 224 ? -11.005 4.320 16.479 1.00 83.62 224 PHE A N 1
ATOM 1734 C CA . PHE A 1 224 ? -9.858 4.511 17.374 1.00 83.62 224 PHE A CA 1
ATOM 1735 C C . PHE A 1 224 ? -10.123 4.095 18.831 1.00 83.62 224 PHE A C 1
ATOM 1737 O O . PHE A 1 224 ? -9.199 3.662 19.513 1.00 83.62 224 PHE A O 1
ATOM 1744 N N . ARG A 1 225 ? -11.385 4.159 19.287 1.00 79.62 225 ARG A N 1
ATOM 1745 C CA . ARG A 1 225 ? -11.817 3.740 20.638 1.00 79.62 225 ARG A CA 1
ATOM 1746 C C . ARG A 1 225 ? -11.906 2.226 20.819 1.00 79.62 225 ARG A C 1
ATOM 1748 O O . ARG A 1 225 ? -12.030 1.737 21.934 1.00 79.62 225 ARG A O 1
ATOM 1755 N N . ARG A 1 226 ? -11.955 1.480 19.715 1.00 79.31 226 ARG A N 1
ATOM 1756 C CA . ARG A 1 226 ? -12.079 0.013 19.696 1.00 79.31 226 ARG A CA 1
ATOM 1757 C C . ARG A 1 226 ? -10.863 -0.661 19.066 1.00 79.31 226 ARG A C 1
ATOM 1759 O O . ARG A 1 226 ? -10.829 -1.881 18.974 1.00 79.31 226 ARG A O 1
ATOM 1766 N N . ALA A 1 227 ? -9.889 0.122 18.613 1.00 80.25 227 ALA A N 1
ATOM 1767 C CA . ALA A 1 227 ? -8.720 -0.384 17.927 1.00 80.25 227 ALA A CA 1
ATOM 1768 C C . ALA A 1 227 ? -7.735 -0.998 18.924 1.00 80.25 227 ALA A C 1
ATOM 1770 O O . ALA A 1 227 ? -7.267 -0.330 19.846 1.00 80.25 227 ALA A O 1
ATOM 1771 N N . SER A 1 228 ? -7.389 -2.265 18.709 1.00 80.69 228 SER A N 1
ATOM 1772 C CA . SER A 1 228 ? -6.328 -2.924 19.462 1.00 80.69 228 SER A CA 1
ATOM 1773 C C . SER A 1 228 ? -4.954 -2.571 18.870 1.00 80.69 228 SER A C 1
ATOM 1775 O O . SER A 1 228 ? -4.717 -2.841 17.686 1.00 80.69 228 SER A O 1
ATOM 1777 N N . PRO A 1 229 ? -4.006 -2.027 19.661 1.00 77.00 229 PRO A N 1
ATOM 1778 C CA . PRO A 1 229 ? -2.641 -1.774 19.194 1.00 77.00 229 PRO A CA 1
ATOM 1779 C C . PRO A 1 229 ? -1.940 -3.026 18.647 1.00 77.00 229 PRO A C 1
ATOM 1781 O O . PRO A 1 229 ? -1.161 -2.924 17.699 1.00 77.00 229 PRO A O 1
ATOM 1784 N N . SER A 1 230 ? -2.240 -4.213 19.190 1.00 79.50 230 SER A N 1
ATOM 1785 C CA . SER A 1 230 ? -1.649 -5.476 18.730 1.00 79.50 230 SER A CA 1
ATOM 1786 C C . SER A 1 230 ? -2.204 -5.943 17.384 1.00 79.50 230 SER A C 1
ATOM 1788 O O . SER A 1 230 ? -1.461 -6.491 16.571 1.00 79.50 230 SER A O 1
ATOM 1790 N N . GLU A 1 231 ? -3.479 -5.679 17.100 1.00 82.94 231 GLU A N 1
ATOM 1791 C CA . GLU A 1 231 ? -4.079 -5.981 15.797 1.00 82.94 231 GLU A CA 1
ATOM 1792 C C . GLU A 1 231 ? -3.561 -5.027 14.719 1.00 82.94 231 GLU A C 1
ATOM 1794 O O . GLU A 1 231 ? -3.180 -5.467 13.630 1.00 82.94 231 GLU A O 1
ATOM 1799 N N . LEU A 1 232 ? -3.479 -3.731 15.048 1.00 84.81 232 LEU A N 1
ATOM 1800 C CA . LEU A 1 232 ? -2.901 -2.714 14.169 1.00 84.81 232 LEU A CA 1
ATOM 1801 C C . LEU A 1 232 ? -1.431 -3.007 13.853 1.00 84.81 232 LEU A C 1
ATOM 1803 O O . LEU A 1 232 ? -0.996 -2.784 12.726 1.00 84.81 232 LEU A O 1
ATOM 1807 N N . MET A 1 233 ? -0.677 -3.570 14.801 1.00 85.00 233 MET A N 1
ATOM 1808 C CA . MET A 1 233 ? 0.712 -3.973 14.578 1.00 85.00 233 MET A CA 1
ATOM 1809 C C . MET A 1 233 ? 0.836 -4.952 13.400 1.00 85.00 233 MET A C 1
ATOM 1811 O O . MET A 1 233 ? 1.674 -4.763 12.526 1.00 85.00 233 MET A O 1
ATOM 1815 N N . GLY A 1 234 ? -0.004 -5.990 13.352 1.00 82.75 234 GLY A N 1
ATOM 1816 C CA . GLY A 1 234 ? 0.073 -7.048 12.338 1.00 82.75 234 GLY A CA 1
ATOM 1817 C C . GLY A 1 234 ? -0.605 -6.715 11.004 1.00 82.75 234 GLY A C 1
ATOM 1818 O O . GLY A 1 234 ? -0.360 -7.392 10.002 1.00 82.75 234 GLY A O 1
ATOM 1819 N N . GLN A 1 235 ? -1.472 -5.701 10.973 1.00 83.69 235 GLN A N 1
ATOM 1820 C CA . GLN A 1 235 ? -2.357 -5.433 9.838 1.00 83.69 235 GLN A CA 1
ATOM 1821 C C . GLN A 1 235 ? -1.610 -5.182 8.508 1.00 83.69 235 GLN A C 1
ATOM 1823 O O . GLN A 1 235 ? -1.980 -5.812 7.510 1.00 83.69 235 GLN A O 1
ATOM 1828 N N . PRO A 1 236 ? -0.544 -4.357 8.450 1.00 85.06 236 PRO A N 1
ATOM 1829 C CA . PRO A 1 236 ? 0.146 -4.053 7.191 1.00 85.06 236 PRO A CA 1
ATOM 1830 C C . PRO A 1 236 ? 0.989 -5.217 6.646 1.00 85.06 236 PRO A C 1
ATOM 1832 O O . PRO A 1 236 ? 1.146 -5.356 5.431 1.00 85.06 236 PRO A O 1
ATOM 1835 N N . TYR A 1 237 ? 1.489 -6.098 7.522 1.00 79.44 237 TYR A N 1
ATOM 1836 C CA . TYR A 1 237 ? 2.410 -7.181 7.147 1.00 79.44 237 TYR A CA 1
ATOM 1837 C C . TYR A 1 237 ? 1.810 -8.158 6.139 1.00 79.44 237 TYR A C 1
ATOM 1839 O O . TYR A 1 237 ? 2.514 -8.639 5.254 1.00 79.44 237 TYR A O 1
ATOM 1847 N N . LYS A 1 238 ? 0.498 -8.412 6.215 1.00 76.44 238 LYS A N 1
ATOM 1848 C CA . LYS A 1 238 ? -0.190 -9.322 5.286 1.00 76.44 238 LYS A CA 1
ATOM 1849 C C . LYS A 1 238 ? -0.007 -8.901 3.825 1.00 76.44 238 LYS A C 1
ATOM 1851 O O . LYS A 1 238 ? 0.184 -9.760 2.975 1.00 76.44 238 LYS A O 1
ATOM 1856 N N . ARG A 1 239 ? -0.040 -7.594 3.538 1.00 73.38 239 ARG A N 1
ATOM 1857 C CA . ARG A 1 239 ? 0.142 -7.053 2.178 1.00 73.38 239 ARG A CA 1
ATOM 1858 C C . ARG A 1 239 ? 1.609 -7.057 1.767 1.00 73.38 239 ARG A C 1
ATOM 1860 O O . ARG A 1 239 ? 1.967 -7.444 0.660 1.00 73.38 239 ARG A O 1
ATOM 1867 N N . VAL A 1 240 ? 2.456 -6.661 2.702 1.00 74.31 240 VAL A N 1
ATOM 1868 C CA . VAL A 1 240 ? 3.885 -6.473 2.495 1.00 74.31 240 VAL A CA 1
ATOM 1869 C C . VAL A 1 240 ? 4.625 -7.799 2.238 1.00 74.31 240 VAL A C 1
ATOM 1871 O O . VAL A 1 240 ? 5.515 -7.842 1.388 1.00 74.31 240 VAL A O 1
ATOM 1874 N N . VAL A 1 241 ? 4.216 -8.894 2.890 1.00 75.62 241 VAL A N 1
ATOM 1875 C CA . VAL A 1 241 ? 4.751 -10.248 2.640 1.00 75.62 241 VAL A CA 1
ATOM 1876 C C . VAL A 1 241 ? 4.414 -10.734 1.230 1.00 75.62 241 VAL A C 1
ATOM 1878 O O . VAL A 1 241 ? 5.273 -11.293 0.554 1.00 75.62 241 VAL A O 1
ATOM 1881 N N . VAL A 1 242 ? 3.189 -10.485 0.756 1.00 72.56 242 VAL A N 1
ATOM 1882 C CA . VAL A 1 242 ? 2.775 -1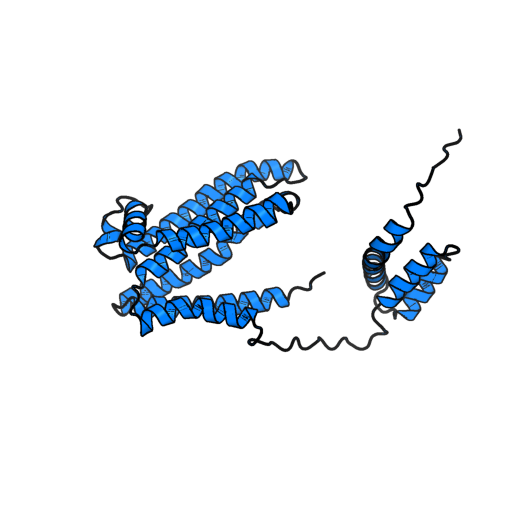0.839 -0.613 1.00 72.56 242 VAL A CA 1
ATOM 1883 C C . VAL A 1 242 ? 3.647 -10.112 -1.635 1.00 72.56 242 VAL A C 1
ATOM 1885 O O . VAL A 1 242 ? 4.158 -10.738 -2.564 1.00 72.56 242 VAL A O 1
ATOM 1888 N N . LEU A 1 243 ? 3.880 -8.813 -1.423 1.00 71.06 243 LEU A N 1
ATOM 1889 C CA . LEU A 1 243 ? 4.753 -8.014 -2.281 1.00 71.06 243 LEU A CA 1
ATOM 1890 C C . LEU A 1 243 ? 6.205 -8.536 -2.256 1.00 71.06 243 LEU A C 1
ATOM 1892 O O . LEU A 1 243 ? 6.825 -8.628 -3.309 1.00 71.06 243 LEU A O 1
ATOM 1896 N N . HIS A 1 244 ? 6.726 -8.931 -1.089 1.00 71.31 244 HIS A N 1
ATOM 1897 C CA . HIS A 1 244 ? 8.076 -9.503 -0.963 1.00 71.31 244 HIS A CA 1
ATOM 1898 C C . HIS A 1 244 ? 8.252 -10.791 -1.742 1.00 71.31 244 HIS A C 1
ATOM 1900 O O . HIS A 1 244 ? 9.227 -10.944 -2.473 1.00 71.31 244 HIS A O 1
ATOM 1906 N N . VAL A 1 245 ? 7.312 -11.723 -1.593 1.00 75.00 245 VAL A N 1
ATOM 1907 C CA . VAL A 1 245 ? 7.355 -12.987 -2.331 1.00 75.00 245 VAL A CA 1
ATOM 1908 C C . VAL A 1 245 ? 7.321 -12.705 -3.830 1.00 75.00 245 VAL A C 1
ATOM 1910 O O . VAL A 1 245 ? 8.092 -13.295 -4.583 1.00 75.00 245 VAL A O 1
ATOM 1913 N N . ALA A 1 246 ? 6.488 -11.758 -4.261 1.00 71.56 246 ALA A N 1
ATOM 1914 C CA . ALA A 1 246 ? 6.400 -11.383 -5.661 1.00 71.56 246 ALA A CA 1
ATOM 1915 C C . ALA A 1 246 ? 7.678 -10.716 -6.198 1.00 71.56 246 ALA A C 1
ATOM 1917 O O . ALA A 1 246 ? 8.098 -11.039 -7.305 1.00 71.56 246 ALA A O 1
ATOM 1918 N N . ILE A 1 247 ? 8.320 -9.829 -5.433 1.00 71.62 247 ILE A N 1
ATOM 1919 C CA . ILE A 1 247 ? 9.554 -9.142 -5.845 1.00 71.62 247 ILE A CA 1
ATOM 1920 C C . ILE A 1 247 ? 10.769 -10.066 -5.797 1.00 71.62 247 ILE A C 1
ATOM 1922 O O . ILE A 1 247 ? 11.586 -10.010 -6.708 1.00 71.62 247 ILE A O 1
ATOM 1926 N N . LEU A 1 248 ? 10.891 -10.939 -4.795 1.00 72.50 248 LEU A N 1
ATOM 1927 C CA . LEU A 1 248 ? 12.012 -11.880 -4.708 1.00 72.50 248 LEU A CA 1
ATOM 1928 C C . LEU A 1 248 ? 11.940 -12.938 -5.811 1.00 72.50 248 LEU A C 1
ATOM 1930 O O . LEU A 1 248 ? 12.924 -13.168 -6.512 1.00 72.50 248 LEU A O 1
ATOM 1934 N N . LEU A 1 249 ? 10.769 -13.549 -6.004 1.00 72.44 249 LEU A N 1
ATOM 1935 C CA . LEU A 1 249 ? 10.582 -14.546 -7.057 1.00 72.44 249 LEU A CA 1
ATOM 1936 C C . LEU A 1 249 ? 10.577 -13.894 -8.443 1.00 72.44 249 LEU A C 1
ATOM 1938 O O . LEU A 1 249 ? 11.237 -14.388 -9.3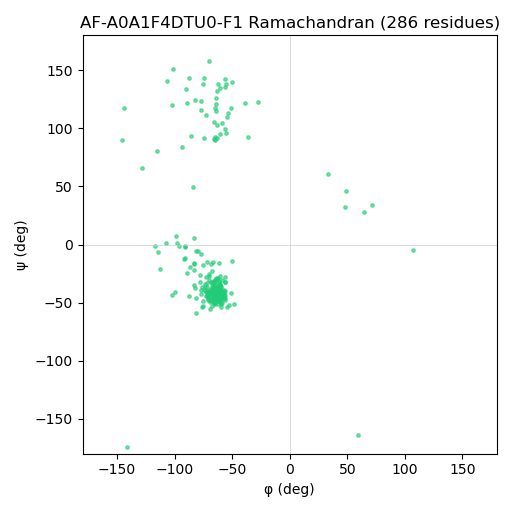51 1.00 72.44 249 LEU A O 1
ATOM 1942 N N . GLY A 1 250 ? 9.904 -12.753 -8.603 1.00 69.38 250 GLY A N 1
ATOM 1943 C CA . GLY A 1 250 ? 9.904 -11.999 -9.855 1.00 69.38 250 GLY A CA 1
ATOM 1944 C C . GLY A 1 250 ? 11.292 -11.470 -10.217 1.00 69.38 250 GLY A C 1
ATOM 1945 O O . GLY A 1 250 ? 11.717 -11.595 -11.362 1.00 69.38 250 GLY A O 1
ATOM 1946 N N . GLY 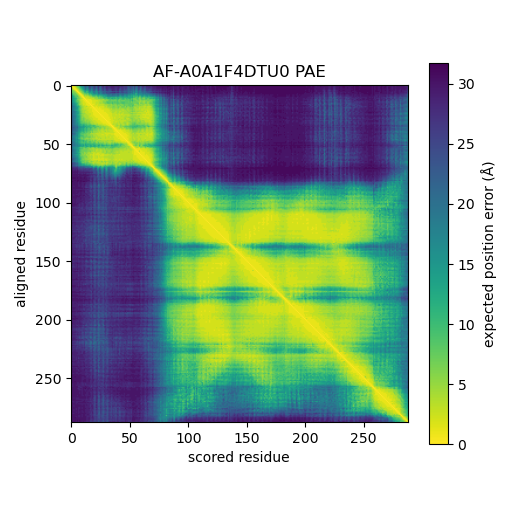A 1 251 ? 12.037 -10.942 -9.247 1.00 69.06 251 GLY A N 1
ATOM 1947 C CA . GLY A 1 251 ? 13.421 -10.502 -9.415 1.00 69.06 251 GLY A CA 1
ATOM 1948 C C . GLY A 1 251 ? 14.337 -11.651 -9.828 1.00 69.06 251 GLY A C 1
ATOM 1949 O O . GLY A 1 251 ? 15.057 -11.516 -10.812 1.00 69.06 251 GLY A O 1
ATOM 1950 N N . ALA A 1 252 ? 14.243 -12.810 -9.168 1.00 71.88 252 ALA A N 1
ATOM 1951 C CA . ALA A 1 252 ? 15.002 -14.002 -9.553 1.00 71.88 252 ALA A CA 1
ATOM 1952 C C . ALA A 1 252 ? 14.683 -14.461 -10.988 1.00 71.88 252 ALA A C 1
ATOM 1954 O O . ALA A 1 252 ? 15.592 -14.753 -11.762 1.00 71.88 252 ALA A O 1
ATOM 1955 N N . VAL A 1 253 ? 13.402 -14.460 -11.372 1.00 70.88 253 VAL A N 1
ATOM 1956 C CA . VAL A 1 253 ? 12.965 -14.779 -12.742 1.00 70.88 253 VAL A CA 1
ATOM 1957 C C . VAL A 1 253 ? 13.467 -13.736 -13.746 1.00 70.88 253 VAL A C 1
ATOM 1959 O O . VAL A 1 253 ? 13.922 -14.102 -14.824 1.00 70.88 253 VAL A O 1
ATOM 1962 N N . THR A 1 254 ? 13.448 -12.451 -13.389 1.00 67.69 254 THR A N 1
ATOM 1963 C CA . THR A 1 254 ? 13.973 -11.364 -14.235 1.00 67.69 254 THR A CA 1
ATOM 1964 C C . THR A 1 254 ? 15.466 -11.518 -14.461 1.00 67.69 254 THR A C 1
ATOM 1966 O O . THR A 1 254 ? 15.918 -11.391 -15.590 1.00 67.69 254 THR A O 1
ATOM 1969 N N . MET A 1 255 ? 16.226 -11.832 -13.410 1.00 69.19 255 MET A N 1
ATOM 1970 C CA . MET A 1 255 ? 17.666 -12.065 -13.508 1.00 69.19 255 MET A CA 1
ATOM 1971 C C . MET A 1 255 ? 17.993 -13.314 -14.335 1.00 69.19 255 MET A C 1
ATOM 1973 O O . MET A 1 255 ? 19.004 -13.331 -15.027 1.00 69.19 255 MET A O 1
ATOM 1977 N N . ALA A 1 256 ? 17.148 -14.349 -14.282 1.00 72.94 256 ALA A N 1
ATOM 1978 C CA . ALA A 1 256 ? 17.338 -15.578 -15.052 1.00 72.94 256 ALA A CA 1
ATOM 1979 C C . ALA A 1 256 ? 16.944 -15.441 -16.534 1.00 72.94 256 ALA A C 1
ATOM 1981 O O . ALA A 1 256 ? 17.535 -16.104 -17.383 1.00 72.94 256 ALA A O 1
ATOM 1982 N N . LEU A 1 257 ? 15.940 -14.614 -16.842 1.00 74.25 257 LEU A N 1
ATOM 1983 C CA . LEU A 1 257 ? 15.361 -14.463 -18.185 1.00 74.25 257 LEU A CA 1
ATOM 1984 C C . LEU A 1 257 ? 15.726 -13.136 -18.875 1.00 74.25 257 LEU A C 1
ATOM 1986 O O . LEU A 1 257 ? 15.227 -12.873 -19.966 1.00 74.25 257 LEU A O 1
ATOM 1990 N N . ASP A 1 258 ? 16.534 -12.294 -18.224 1.00 72.88 258 ASP A N 1
ATOM 1991 C CA . ASP A 1 258 ? 16.931 -10.937 -18.642 1.00 72.88 258 ASP A CA 1
ATOM 1992 C C . ASP A 1 258 ? 15.749 -10.052 -19.101 1.00 72.88 258 ASP A C 1
ATOM 1994 O O . ASP A 1 258 ? 15.853 -9.220 -20.000 1.00 72.88 258 ASP A O 1
ATOM 1998 N N . SER A 1 259 ? 14.567 -10.258 -18.504 1.00 70.75 259 SER A N 1
ATOM 1999 C CA . SER A 1 259 ? 13.331 -9.574 -18.898 1.00 70.75 259 SER A CA 1
ATOM 2000 C C . SER A 1 259 ? 12.427 -9.261 -17.696 1.00 70.75 259 SER A C 1
ATOM 2002 O O . SER A 1 259 ? 11.907 -10.185 -17.061 1.00 70.75 259 SER A O 1
ATOM 2004 N N . PRO A 1 260 ? 12.161 -7.970 -17.400 1.00 67.06 260 PRO A N 1
ATOM 2005 C CA . PRO A 1 260 ? 11.287 -7.547 -16.297 1.00 67.06 260 PRO A CA 1
ATOM 2006 C C . PRO A 1 260 ? 9.810 -7.927 -16.471 1.00 67.06 260 PRO A C 1
ATOM 2008 O O . PRO A 1 260 ? 9.034 -7.865 -15.516 1.00 67.06 260 PRO A O 1
ATOM 2011 N N . LEU A 1 261 ? 9.395 -8.304 -17.687 1.00 72.06 261 LEU A N 1
ATOM 2012 C CA . LEU A 1 261 ? 8.003 -8.625 -18.006 1.00 72.06 261 LEU A CA 1
ATOM 2013 C C . LEU A 1 261 ? 7.501 -9.833 -17.203 1.00 72.06 261 LEU A C 1
ATOM 2015 O O . LEU A 1 261 ? 6.387 -9.821 -16.677 1.00 72.06 261 LEU A O 1
ATOM 2019 N N . TRP A 1 262 ? 8.337 -10.861 -17.061 1.00 67.06 262 TRP A N 1
ATOM 2020 C CA . TRP A 1 262 ? 7.961 -12.096 -16.375 1.00 67.06 262 TRP A CA 1
ATOM 2021 C C . TRP A 1 262 ? 7.803 -11.912 -14.863 1.00 67.06 262 TRP A C 1
ATOM 2023 O O . TRP A 1 262 ? 6.934 -12.550 -14.267 1.00 67.06 262 TRP A O 1
ATOM 2033 N N . ALA A 1 263 ? 8.547 -10.982 -14.251 1.00 64.38 263 ALA A N 1
ATOM 2034 C CA . ALA A 1 263 ? 8.304 -10.582 -12.864 1.00 64.38 263 ALA A CA 1
ATOM 2035 C C . ALA A 1 263 ? 6.920 -9.982 -12.676 1.00 64.38 263 ALA A C 1
ATOM 2037 O O . ALA A 1 263 ? 6.238 -10.313 -11.709 1.00 64.38 263 ALA A O 1
ATOM 2038 N N . LEU A 1 264 ? 6.501 -9.107 -13.593 1.00 65.25 264 LEU A N 1
ATOM 2039 C CA . LEU A 1 264 ? 5.196 -8.471 -13.503 1.00 65.25 264 LEU A CA 1
ATOM 2040 C C . LEU A 1 264 ? 4.068 -9.488 -13.675 1.00 65.25 264 LEU A C 1
ATOM 2042 O O . LEU A 1 264 ? 3.132 -9.494 -12.878 1.00 65.25 264 LEU A O 1
ATOM 2046 N N . VAL A 1 265 ? 4.174 -10.372 -14.672 1.00 72.00 265 VAL A N 1
ATOM 2047 C CA . VAL A 1 265 ? 3.200 -11.455 -14.889 1.00 72.00 265 VAL A CA 1
ATOM 2048 C C . VAL A 1 265 ? 3.082 -12.322 -13.634 1.00 72.00 265 VAL A C 1
ATOM 2050 O O . VAL A 1 265 ? 1.972 -12.590 -13.170 1.00 72.00 265 VAL A O 1
ATOM 2053 N N . PHE A 1 266 ? 4.213 -12.704 -13.038 1.00 70.31 266 PHE A N 1
ATOM 2054 C CA . PHE A 1 266 ? 4.234 -13.497 -11.813 1.00 70.31 266 PHE A CA 1
ATOM 2055 C C . PHE A 1 266 ? 3.637 -12.743 -10.615 1.00 70.31 266 PHE A C 1
ATOM 2057 O O . PHE A 1 266 ? 2.807 -13.296 -9.894 1.00 70.31 266 PHE A O 1
ATOM 2064 N N . LEU A 1 267 ? 4.003 -11.473 -10.420 1.00 64.75 267 LEU A N 1
ATOM 2065 C CA . LEU A 1 267 ? 3.487 -10.633 -9.337 1.00 64.75 267 LEU A CA 1
ATOM 2066 C C . LEU A 1 267 ? 1.972 -10.466 -9.427 1.00 64.75 267 LEU A C 1
ATOM 2068 O O . LEU A 1 267 ? 1.282 -10.564 -8.412 1.00 64.75 267 LEU A O 1
ATOM 2072 N N . ILE A 1 268 ? 1.448 -10.259 -10.633 1.00 69.50 268 ILE A N 1
ATOM 2073 C CA . ILE A 1 268 ? 0.012 -10.106 -10.862 1.00 69.50 268 ILE A CA 1
ATOM 2074 C C . ILE A 1 268 ? -0.711 -11.437 -10.645 1.00 69.50 268 ILE A C 1
ATOM 2076 O O . ILE A 1 268 ? -1.735 -11.455 -9.964 1.00 69.50 268 ILE A O 1
ATOM 2080 N N . ALA A 1 269 ? -0.156 -12.560 -11.107 1.00 73.31 269 ALA A N 1
ATOM 2081 C CA . ALA A 1 269 ? -0.712 -13.884 -10.824 1.00 73.31 269 ALA A CA 1
ATOM 2082 C C . ALA A 1 269 ? -0.762 -14.179 -9.312 1.00 73.31 269 ALA A C 1
ATOM 2084 O O . ALA A 1 269 ? -1.784 -14.644 -8.798 1.00 73.31 269 ALA A O 1
ATOM 2085 N N . LEU A 1 270 ? 0.310 -13.848 -8.583 1.00 69.19 270 LEU A N 1
ATOM 2086 C CA . LEU A 1 270 ? 0.379 -14.008 -7.133 1.00 69.19 270 LEU A CA 1
ATOM 2087 C C . LEU A 1 270 ? -0.663 -13.118 -6.438 1.00 69.19 270 LEU A C 1
ATOM 2089 O O . LEU A 1 270 ? -1.408 -13.598 -5.583 1.00 69.19 270 LEU A O 1
ATOM 2093 N N . LYS A 1 271 ? -0.762 -11.844 -6.842 1.00 67.88 271 LYS A N 1
ATOM 2094 C CA . LYS A 1 271 ? -1.723 -10.874 -6.298 1.00 67.88 271 LYS A CA 1
ATOM 2095 C C . LYS A 1 271 ? -3.166 -11.330 -6.513 1.00 67.88 271 LYS A C 1
ATOM 2097 O O . LYS A 1 271 ? -3.922 -11.367 -5.550 1.00 67.88 271 LYS A O 1
ATOM 2102 N N . ILE A 1 272 ? -3.517 -11.777 -7.721 1.00 73.50 272 ILE A N 1
ATOM 2103 C CA . ILE A 1 272 ? -4.845 -12.334 -8.024 1.00 73.50 272 ILE A CA 1
ATOM 2104 C C . ILE A 1 272 ? -5.134 -13.554 -7.138 1.00 73.50 272 ILE A C 1
ATOM 2106 O O . ILE A 1 272 ? -6.221 -13.659 -6.571 1.00 73.50 272 ILE A O 1
ATOM 2110 N N . GLY A 1 273 ? -4.164 -14.457 -6.965 1.00 70.94 273 GLY A N 1
ATOM 2111 C CA . GLY A 1 273 ? -4.320 -15.631 -6.103 1.00 70.94 273 GLY A CA 1
ATOM 2112 C C . GLY A 1 273 ? -4.547 -15.280 -4.627 1.00 70.94 273 GLY A C 1
ATOM 2113 O O . GLY A 1 273 ? -5.380 -15.903 -3.960 1.00 70.94 273 GLY A O 1
ATOM 2114 N N . PHE A 1 274 ? -3.837 -14.273 -4.110 1.00 66.81 274 PHE A N 1
ATOM 2115 C CA . PHE A 1 274 ? -4.010 -13.787 -2.738 1.00 66.81 274 PHE A CA 1
ATOM 2116 C C . PHE A 1 274 ? -5.323 -13.031 -2.540 1.00 66.81 274 PHE A C 1
ATOM 2118 O O . PHE A 1 274 ? -6.012 -13.307 -1.558 1.00 66.81 274 PHE A O 1
ATOM 2125 N N . ASP A 1 275 ? -5.696 -12.149 -3.466 1.00 65.00 275 ASP A N 1
ATOM 2126 C CA . ASP A 1 275 ? -6.966 -11.416 -3.429 1.00 65.00 275 ASP A CA 1
ATOM 2127 C C . ASP A 1 275 ? -8.152 -12.390 -3.475 1.00 65.00 275 ASP A C 1
ATOM 2129 O O . ASP A 1 275 ? -9.089 -12.272 -2.682 1.00 65.00 275 ASP A O 1
ATOM 2133 N N . LEU A 1 276 ? -8.068 -13.436 -4.306 1.00 66.75 276 LEU A N 1
ATOM 2134 C CA . LEU A 1 276 ? -9.074 -14.495 -4.357 1.00 66.75 276 LEU A CA 1
ATOM 2135 C C . LEU A 1 276 ? -9.161 -15.261 -3.026 1.00 66.75 276 LEU A C 1
ATOM 2137 O O . LEU A 1 276 ? -10.255 -15.483 -2.511 1.00 66.75 276 LEU A O 1
ATOM 2141 N N . ARG A 1 277 ? -8.024 -15.624 -2.416 1.00 66.44 277 ARG A N 1
ATOM 2142 C CA . ARG A 1 277 ? -7.990 -16.288 -1.097 1.00 66.44 277 ARG A CA 1
ATOM 2143 C C . ARG A 1 277 ? -8.515 -15.407 0.035 1.00 66.44 277 ARG A C 1
ATOM 2145 O O . ARG A 1 277 ? -9.194 -15.919 0.925 1.00 66.44 277 ARG A O 1
ATOM 2152 N N . ALA A 1 278 ? -8.188 -14.117 0.035 1.00 58.09 278 ALA A N 1
ATOM 2153 C CA . ALA A 1 278 ? -8.656 -13.166 1.039 1.00 58.09 278 ALA A CA 1
ATOM 2154 C C . ALA A 1 278 ? -10.178 -13.000 0.959 1.00 58.09 278 ALA A C 1
ATOM 2156 O O . ALA A 1 278 ? -10.855 -13.097 1.982 1.00 58.09 278 ALA A O 1
ATOM 2157 N N . HIS A 1 279 ? -10.713 -12.891 -0.258 1.00 54.69 279 HIS A N 1
ATOM 2158 C CA . HIS A 1 279 ? -12.149 -12.803 -0.500 1.00 54.69 279 HIS A CA 1
ATOM 2159 C C . HIS A 1 279 ? -12.900 -14.080 -0.080 1.00 54.69 279 HIS A C 1
ATOM 2161 O O . HIS A 1 279 ? -13.965 -14.008 0.533 1.00 54.69 279 HIS A O 1
ATOM 2167 N N . LEU A 1 280 ? -12.308 -15.260 -0.308 1.00 58.91 280 LEU A N 1
ATOM 2168 C CA . LEU A 1 280 ? -12.847 -16.537 0.182 1.00 58.91 280 LEU A CA 1
ATOM 2169 C C . LEU A 1 280 ? -12.837 -16.634 1.720 1.00 58.91 280 LEU A C 1
ATOM 2171 O O . LEU A 1 280 ? -13.709 -17.275 2.303 1.00 58.91 280 LEU A O 1
ATOM 2175 N N . LYS A 1 281 ? -11.865 -16.004 2.391 1.00 52.50 281 LYS A N 1
ATOM 2176 C CA . LYS A 1 281 ? -11.716 -16.053 3.855 1.00 52.50 281 LYS A CA 1
ATOM 2177 C C . LYS A 1 281 ? -12.613 -15.047 4.583 1.00 52.50 281 LYS A C 1
ATOM 2179 O O . LYS A 1 281 ? -13.117 -15.377 5.654 1.00 52.50 281 LYS A O 1
ATOM 2184 N N . GLU A 1 282 ? -12.848 -13.865 4.011 1.00 46.22 282 GLU A N 1
ATOM 2185 C CA . GLU A 1 282 ? -13.773 -12.856 4.562 1.00 46.22 282 GLU A CA 1
ATOM 2186 C C . GLU A 1 282 ? -15.230 -13.337 4.585 1.00 46.22 282 GLU A C 1
ATOM 2188 O O . GLU A 1 282 ? -15.978 -12.970 5.486 1.00 46.22 282 GLU A O 1
ATOM 2193 N N . HIS A 1 283 ? -15.619 -14.224 3.667 1.00 49.56 283 HIS A N 1
ATOM 2194 C CA . HIS A 1 283 ? -16.964 -14.809 3.631 1.00 49.56 283 HIS A CA 1
ATOM 2195 C C . HIS A 1 283 ? -17.077 -16.180 4.317 1.00 49.56 283 HIS A C 1
ATOM 2197 O O . HIS A 1 283 ? -18.172 -16.728 4.416 1.00 49.56 283 HIS A O 1
ATOM 2203 N N . ALA A 1 284 ? -15.966 -16.712 4.840 1.00 44.59 284 ALA A N 1
ATOM 2204 C CA . ALA A 1 284 ? -15.950 -17.893 5.704 1.00 44.59 284 ALA A CA 1
ATOM 2205 C C . ALA A 1 284 ? -16.040 -17.542 7.201 1.00 44.59 284 ALA A C 1
ATOM 2207 O O . ALA A 1 284 ? -16.258 -18.434 8.022 1.00 44.59 284 ALA A O 1
ATOM 2208 N N . GLN A 1 285 ? -15.865 -16.268 7.579 1.00 39.59 285 GLN A N 1
ATOM 2209 C CA . GLN A 1 285 ? -16.086 -15.832 8.955 1.00 39.59 285 GLN A CA 1
ATOM 2210 C C . GLN A 1 285 ? -17.546 -15.406 9.146 1.00 39.59 285 GLN A C 1
ATOM 2212 O O . GLN A 1 285 ? -18.024 -14.516 8.441 1.00 39.59 285 GLN A O 1
ATOM 2217 N N . PRO A 1 286 ? -18.274 -16.033 10.087 1.00 35.72 286 PRO A N 1
ATOM 2218 C CA . PRO A 1 286 ? -19.654 -15.679 10.355 1.00 35.72 286 PRO A CA 1
ATOM 2219 C C . PRO A 1 286 ? -19.693 -14.244 10.876 1.00 35.72 286 PRO A C 1
ATOM 2221 O O . PRO A 1 286 ? -19.025 -13.912 11.854 1.00 35.72 286 PRO A O 1
ATOM 2224 N N . VAL A 1 287 ? -20.499 -13.397 10.236 1.00 39.38 287 VAL A N 1
ATOM 2225 C CA . VAL A 1 287 ? -20.915 -12.123 10.824 1.00 39.38 287 VAL A CA 1
ATOM 2226 C C . VAL A 1 287 ? -21.767 -12.470 12.047 1.00 39.38 287 VAL A C 1
ATOM 2228 O O . VAL A 1 287 ? -22.965 -12.747 11.935 1.00 39.38 287 VAL A O 1
ATOM 2231 N N . SER A 1 288 ? -21.119 -12.543 13.212 1.00 36.41 288 SER A N 1
ATOM 2232 C CA . SER A 1 288 ? -21.773 -12.692 14.511 1.00 36.41 288 SER A CA 1
ATOM 2233 C C . SER A 1 288 ? -22.566 -11.433 14.817 1.00 36.41 288 SER A C 1
ATOM 2235 O O . SER A 1 288 ? -21.951 -10.361 14.953 1.00 36.41 288 SER A O 1
#

Radius of gyration: 27.34 Å; Cα contacts (8 Å, |Δi|>4): 232; chains: 1; bounding box: 72×43×81 Å

Sequence (288 aa):
MNSNKKIIKAPSWFVRVMTPMLARIVAREMVKKYPGLGADEIMARMRAESNPTDEAGRRMLDAVALRLPASSAPEAKPDAVISWRSPSSLALIAANLLPLYGVLVFGWPVFPLLLLFWLENVVVGTFNALRMLLADPADLALWASKLFMVPFFCFHYGMFTAIHGSFVVSLFGGKAYGRLDRGFVPVEGAMRAIADFDLGPALAMLAGSHAFSFLWNYLIRGEFRRASPSELMGQPYKRVVVLHVAILLGGAVTMALDSPLWALVFLIALKIGFDLRAHLKEHAQPVS

Secondary structure (DSSP, 8-state):
-----------HHHHHHHHHHHHHHHHHHHHHHSTT--HHHHHHHHHHHH---SHHHHHHHHHHHTTSPPS------------TT-HHHHHHHHHHHHHHHHHHHH---HHHHHHHHHHHHHHHHHHHHHHHHH---SSHHHHHHHHHHHHHHHHHHHHHHHHHHHHHHHHHSHHHHHTT--SSS-HHHHHHHHHHTT-HHHHHHHHHHHHHHIIIIIIITTGGGT--HHHHHHTTHHHHHHHHHHHHHHHHHHHHHT-HHHHHHHHHHHHHHHHHHHHHHHTTS---

Nearest PDB structures (foldseek):
  8bsa-assembly2_B  TM=3.093E-01  e=2.954E+00  Vibrio cholerae O1 biovar El Tor str. N16961

Foldseek 3Di:
DDDDPPPPDPPPVVLVVCLLVVLLVVLVVLCVVDPPDFLVRSLVVLCVVVVDPDPSSVSSSVSNSVNHPGGDDPPPPPVPVPPCVDPVNVVVLCVLCVVLCCCVPVVDQPLVVLLLLLLLLVLLLVLLLVLLVLADEPDPVLVVVSVVLSVVSCVPSVLLSLQVSLLSCPLRVDPVLNVLDPDSGSVRSSVVCCVVVVCVVVSCVSSVVSVCCCVVVCPVVPCSHVDRSVCSSCVSVLSSVLSVVLSVVLSVVCVVVVHSSSSSVSSSVSVSVVVVVVVVVVVVDDPD